Protein 4ACI (pdb70)

Solvent-accessible surface area: 16634 Å² total; per-residue (Å²): 140,32,122,96,68,0,2,87,0,0,60,150,3,0,16,115,62,13,49,118,18,0,63,40,146,95,2,28,110,38,19,72,57,64,113,48,30,2,67,154,80,23,50,66,45,45,49,0,0,0,4,0,0,108,66,4,0,47,103,7,8,125,47,1,50,135,65,10,7,11,55,9,0,48,17,27,32,129,29,74,130,100,32,39,16,17,4,2,37,16,61,10,8,70,56,18,58,80,46,78,98,2,84,60,84,27,109,89,28,25,57,87,15,63,112,15,2,108,60,52,13,62,128,15,70,125,138,39,84,10,64,110,108,25,76,63,84,10,1,10,22,0,11,38,0,0,8,36,0,0,20,3,43,0,0,18,20,19,72,74,114,29,0,59,85,0,0,76,10,0,41,43,9,10,127,156,163,54,131,77,88,8,0,82,0,0,30,121,2,0,15,115,47,8,24,115,16,2,59,36,163,93,2,52,134,25,25,68,43,80,119,45,45,2,40,175,52,28,56,68,47,40,55,0,0,2,12,0,2,104,38,0,1,42,89,3,8,125,51,0,65,136,62,11,4,10,56,6,0,59,21,8,36,87,52,60,104,85,19,30,2,10,18,2,30,2,56,6,1,62,82,2,45,74,54,103,95,1,52,58,81,26,93,74,31,34,57,82,10,54,120,16,2,110,91,43,11,69,139,16,72,127,98,36,88,6,62,106,105,25,75,64,83,8,0,12,20,0,10,32,0,0,9,13,0,0,10,8,32,23,2,30,44,30,75,52,143,25,0,59,89,0,0,76,10,0,40,42,11,10,126,101,282

Secondary structure (DSSP, 8-s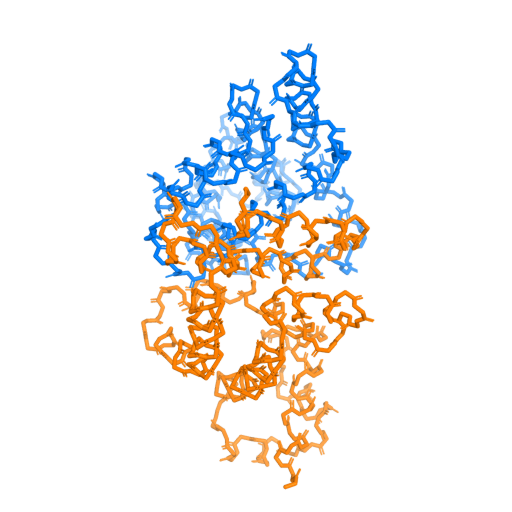tate):
-HHHHHHHHHHHHHHHHHHHH--HHHHHHHHT--HHHHHHHHSSHHHHHHHHHHHHHHHHHHHHHHHHHHHHHHHHHH-GGGHHHHHHHHHTHHHHHH-HHHHHHHHHHTHHHHHHHHHHHHHHHHTT-B-SSS-HHHHHHHHHHHHHHHHHHHHTT---TTHHHHHHHHHHHHB-/-HHHHHHHHHHHHHHHHTTTT--HHHHHHHH---HHHHHHTTSSHHHHHHHHHHHHHHHHHHHHHHHHHHHHHHHHHH-TTTTGGGGHHHHSHHHHHH-HHHHHHHHHHTHHHHHHHHHHHHHHHHTT-B-SSS-HHHHHHHHHHHHHHHHHHHHTT---TTHHHHHHHHHHHHB--

Organism: Corynebacterium glutamicum (strain ATCC 13032 / DSM 20300 / JCM 1318 / BCRC 11384 / CCUG 27702 / LMG 3730 / NBRC 12168 / NCIMB 10025 / NRRL B-2784 / 534) (NCBI:txid196627)

Radius of gyration: 21.13 Å; Cα contacts (8 Å, |Δi|>4): 440; chains: 2; bounding box: 33×57×55 Å

GO terms:
  GO:0000287 magnesium ion binding (F, IDA)
  GO:0003677 DNA binding (F, IDA)
  GO:0006355 regulation of DNA-templated transcription (P, IMP)

Sequence (353 aa):
NSRRQEILEGARRCFAEHGYEGATVRRLEEATGKSRGAIFHHFGDKENLFLALAREDAARMAEVVSENGLVEVMRGMLEDPERYYDWMSVRLEISKQLRTDPVFRRAKWIDHQSVLDDEAVRVRLSRNVDKGQMRTDVPIEVLHTFLETVLDGFISRLATGASSTEGLSSEEVLDLVEGTVRKNSRQEILEGARRCFAEHGYEGATVRRLEEATGKSRGAIFHHFGDKENLFLALLAREDAARMAEVVSENGLVEVMRGMLEDPERYDWMSVRLEISKQLRTDPVFRAKWWIDHQSVLDEEAVRVRLSRRNVDKGQMRTDVPIEVLHTFLEETVLDGFISSRLATGASSTEGLSEEVLDLVEGTVRKR

B-factor: mean 22.4, std 13.24, range [6.89, 155.01]

Nearest PDB structures (foldseek):
  4ac6-assembly1_A  TM=1.002E+00  e=1.314E-23  Corynebacterium glutamicum
  3vib-assembly1_B  TM=7.647E-01  e=3.906E-05  Neisseria gonorrhoeae
  3bhq-assembly1_B  TM=7.196E-01  e=3.051E-05  Mesorhizobium japonicum MAFF 303099
  3mnl-assembly1_B  TM=5.799E-01  e=3.790E-04  Mycobacterium tuberculosis H37Rv
  2d6y-assembly1_A  TM=6.271E-01  e=1.240E-03  Streptomyces coelicolor A3(2)

CATH classification: 1.10.357.10

Foldseek 3Di:
DLLVLLLVLQLVLCLVQALVGSDQVSSCVSRVDHSVSNCVVQVDSLSSLLLNLLVVLVVLLVQCLVPRLLSVLVVCLVCLVCLSSLLNVVVCVVVLVPPVVSVVSSCVSNVSNVVSNVVSLVVCVVVQWFDDVDDSVVLVVLSVVVSVVSSVCSSVPHDPPCVNVVSVVNSVVGTD/DLVVLLLQLLLVLLLVQNQVRSDLVSSCVSSVDHSCVNCVPQPDSLRSVLLNLLVVLQVLLVQCLVPRLLSVLVVCLVPVSVNSSVLNCVVCVVCLVPVVVSVVSNCVSNVSNVVSNVVSLVVCVVVQFFADVDDSVVLVVLSVVVVVVSSVCVNVVHDCPCVNVVSVVNSVNGTHD

InterPro domains:
  IPR001647 DNA-binding HTH domain, TetR-type [PF00440] (16-62)
  IPR001647 DNA-binding HTH domain, TetR-type [PR00455] (16-29)
  IPR001647 DNA-binding HTH domain, TetR-type [PR00455] (37-60)
  IPR001647 DNA-binding HTH domain, TetR-type [PS50977] (10-70)
  IPR009057 Homedomain-like superfamily [SSF46689] (8-74)
  IPR036271 Tetracyclin repressor-like, C-terminal domain superfamily [SSF48498] (86-184)
  IPR050109 HTH-type, TetR-like transcriptional regulator [PTHR30055] (3-170)

Structure (mmCIF, N/CA/C/O backbone):
data_4ACI
#
_entry.id   4ACI
#
_cell.length_a   34.210
_cell.length_b   72.790
_cell.length_c   145.570
_cell.angle_alpha   90.00
_cell.angle_beta   90.00
_cell.angle_gamma   90.00
#
_symmetry.space_group_name_H-M   'P 21 21 21'
#
loop_
_entity.id
_entity.type
_entity.pdbx_description
1 polymer 'HTH-TYPE TRANSCRIPTIONAL REPRESSOR ACNR'
2 non-polymer 'MAGNESIUM ION'
3 non-polymer GLYCEROL
4 non-polymer 'CITRIC ACID'
5 non-polymer 'SODIUM ION'
6 water water
#
loop_
_atom_site.group_PDB
_atom_site.id
_atom_site.type_symbol
_atom_site.label_atom_id
_atom_site.label_alt_id
_atom_site.label_comp_id
_atom_site.label_asym_id
_atom_site.label_entity_id
_atom_site.label_seq_id
_atom_site.pdbx_PDB_ins_code
_atom_site.Cartn_x
_atom_site.Cartn_y
_atom_site.Cartn_z
_atom_site.occupancy
_atom_site.B_iso_or_equiv
_atom_site.auth_seq_id
_atom_site.auth_comp_id
_atom_site.auth_asym_id
_atom_site.auth_atom_id
_atom_site.pdbx_PDB_model_num
ATOM 1 N N . ASN A 1 14 ? -19.433 28.124 10.330 1.00 51.19 11 ASN A N 1
ATOM 2 C CA . ASN A 1 14 ? -20.648 27.456 9.801 1.00 40.33 11 ASN A CA 1
ATOM 3 C C . ASN A 1 14 ? -20.250 26.374 8.815 1.00 36.68 11 ASN A C 1
ATOM 4 O O . ASN A 1 14 ? -20.447 25.205 9.097 1.00 37.12 11 ASN A O 1
ATOM 9 N N . SER A 1 15 ? -19.722 26.780 7.644 1.00 27.85 12 SER A N 1
ATOM 10 C CA . SER A 1 15 ? -19.224 25.815 6.648 1.00 30.02 12 SER A CA 1
ATOM 11 C C . SER A 1 15 ? -18.327 24.741 7.307 1.00 32.04 12 SER A C 1
ATOM 12 O O . SER A 1 15 ? -18.491 23.523 7.070 1.00 27.48 12 SER A O 1
ATOM 15 N N . ARG A 1 16 ? -17.409 25.199 8.155 1.00 24.80 13 ARG A N 1
ATOM 16 C CA A ARG A 1 16 ? -16.506 24.305 8.906 0.50 25.36 13 ARG A CA 1
ATOM 17 C CA B ARG A 1 16 ? -16.506 24.298 8.895 0.50 25.30 13 ARG A CA 1
ATOM 18 C C . ARG A 1 16 ? -17.303 23.322 9.757 1.00 26.27 13 ARG A C 1
ATOM 19 O O . ARG A 1 16 ? -17.043 22.096 9.768 1.00 22.80 13 ARG A O 1
ATOM 34 N N . GLN A 1 17 ? -18.191 23.730 10.480 1.00 29.96 14 GLN A N 1
ATOM 35 C CA . GLN A 1 17 ? -19.121 22.976 11.328 1.00 29.88 14 GLN A CA 1
ATOM 36 C C . GLN A 1 17 ? -19.952 21.995 10.499 1.00 22.79 14 GLN A C 1
ATOM 37 O O . GLN A 1 17 ? -20.234 20.869 10.927 1.00 23.64 14 GLN A O 1
ATOM 43 N N . GLU A 1 18 ? -20.480 22.465 9.444 1.00 24.08 15 GLU A N 1
ATOM 44 C CA . GLU A 1 18 ? -21.262 21.592 8.598 1.00 23.69 15 GLU A CA 1
ATOM 45 C C . GLU A 1 18 ? -20.425 20.420 8.109 1.00 20.45 15 GLU A C 1
ATOM 46 O O . GLU A 1 18 ? -20.909 19.256 7.991 1.00 19.03 15 GLU A O 1
ATOM 52 N N . ILE A 1 19 ? -19.194 20.737 7.755 1.00 17.49 16 ILE A N 1
ATOM 53 C CA . ILE A 1 19 ? -18.265 19.746 7.280 1.00 15.05 16 ILE A CA 1
ATOM 54 C C . ILE A 1 19 ? -17.953 18.760 8.397 1.00 14.07 16 ILE A C 1
ATOM 55 O O . ILE A 1 19 ? -17.966 17.579 8.176 1.00 14.67 16 ILE A O 1
ATOM 60 N N . LEU A 1 20 ? -17.677 19.251 9.609 1.00 12.94 17 LEU A N 1
ATOM 61 C CA . LEU A 1 20 ? -17.380 18.336 10.713 1.00 15.53 17 LEU A CA 1
ATOM 62 C C . LEU A 1 20 ? -18.528 17.426 11.083 1.00 13.83 17 LEU A C 1
ATOM 63 O O . LEU A 1 20 ? -18.341 16.240 11.347 1.00 15.72 17 LEU A O 1
ATOM 68 N N . GLU A 1 21 ? -19.752 17.961 11.123 1.00 14.13 18 GLU A N 1
ATOM 69 C CA . GLU A 1 21 ? -20.909 17.143 11.533 1.00 14.81 18 GLU A CA 1
ATOM 70 C C . GLU A 1 21 ? -21.170 16.045 10.513 1.00 14.64 18 GLU A C 1
ATOM 71 O O . GLU A 1 21 ? -21.366 14.873 10.851 1.00 16.66 18 GLU A O 1
ATOM 77 N N . GLY A 1 22 ? -21.139 16.421 9.227 1.00 15.91 19 GLY A N 1
ATOM 78 C CA . GLY A 1 22 ? -21.392 15.460 8.153 1.00 13.68 19 GLY A CA 1
ATOM 79 C C . GLY A 1 22 ? -20.262 14.451 8.039 1.00 12.96 19 GLY A C 1
ATOM 80 O O . GLY A 1 22 ? -20.487 13.268 7.782 1.00 12.48 19 GLY A O 1
ATOM 81 N N . ALA A 1 23 ? -19.026 14.918 8.185 1.00 11.78 20 ALA A N 1
ATOM 82 C CA . ALA A 1 23 ? -17.862 14.050 8.068 1.00 10.44 20 ALA A CA 1
ATOM 83 C C . ALA A 1 23 ? -17.870 12.980 9.143 1.00 10.52 20 ALA A C 1
ATOM 84 O O . ALA A 1 23 ? -17.529 11.832 8.863 1.00 14.05 20 ALA A O 1
ATOM 86 N N . ARG A 1 24 ? -18.237 13.358 10.377 1.00 12.65 21 ARG A N 1
ATOM 87 C CA . ARG A 1 24 ? -18.312 12.360 11.466 1.00 11.51 21 ARG A CA 1
ATOM 88 C C . ARG A 1 24 ? -19.266 11.222 11.101 1.00 11.79 21 ARG A C 1
ATOM 89 O O . ARG A 1 24 ? -18.930 10.045 11.270 1.00 13.69 21 ARG A O 1
ATOM 97 N N . ARG A 1 25 ? -20.445 11.606 10.543 1.00 12.05 22 ARG A N 1
ATOM 98 C CA . ARG A 1 25 ? -21.447 10.614 10.104 1.00 11.59 22 ARG A CA 1
ATOM 99 C C . ARG A 1 25 ? -20.885 9.733 9.020 1.00 13.94 22 ARG A C 1
ATOM 100 O O . ARG A 1 25 ? -21.061 8.486 9.055 1.00 13.40 22 ARG A O 1
ATOM 108 N N . CYS A 1 26 ? -20.215 10.348 8.064 1.00 12.19 23 CYS A N 1
ATOM 109 C CA . CYS A 1 26 ? -19.663 9.627 6.900 1.00 13.62 23 CYS A CA 1
ATOM 110 C C . CYS A 1 26 ? -18.614 8.613 7.318 1.00 12.87 23 CYS A C 1
ATOM 111 O O . CYS A 1 26 ? -18.667 7.444 6.933 1.00 14.17 23 CYS A O 1
ATOM 114 N N . PHE A 1 27 ? -17.663 9.048 8.104 1.00 9.82 24 PHE A N 1
ATOM 115 C CA . PHE A 1 27 ? -16.618 8.165 8.621 1.00 11.89 24 PHE A CA 1
ATOM 116 C C . PHE A 1 27 ? -17.257 6.980 9.399 1.00 11.07 24 PHE A C 1
ATOM 117 O O . PHE A 1 27 ? -16.876 5.830 9.223 1.00 12.75 24 PHE A O 1
ATOM 125 N N . ALA A 1 28 ? -18.206 7.308 10.295 1.00 12.10 25 ALA A N 1
ATOM 126 C CA . ALA A 1 28 ? -18.869 6.268 11.113 1.00 11.70 25 ALA A CA 1
ATOM 127 C C . ALA A 1 28 ? -19.572 5.263 10.238 1.00 12.41 25 ALA A C 1
ATOM 128 O O . ALA A 1 28 ? -19.509 4.063 10.469 1.00 12.64 25 ALA A O 1
ATOM 130 N N . GLU A 1 29 ? -20.281 5.748 9.218 1.00 12.27 26 GLU A N 1
ATOM 131 C CA . GLU A 1 29 ? -21.109 4.862 8.337 1.00 13.35 26 GLU A CA 1
ATOM 132 C C . GLU A 1 29 ? -20.232 3.970 7.458 1.00 12.47 26 GLU A C 1
ATOM 133 O O . GLU A 1 29 ? -20.624 2.811 7.156 1.00 16.27 26 GLU A O 1
ATOM 139 N N . HIS A 1 30 ? -19.118 4.508 6.957 1.00 13.84 27 HIS A N 1
ATOM 140 C CA . HIS A 1 30 ? -18.338 3.829 5.908 1.00 15.88 27 HIS A CA 1
ATOM 141 C C . HIS A 1 30 ? -16.978 3.280 6.305 1.00 14.53 27 HIS A C 1
ATOM 142 O O . HIS A 1 30 ? -16.373 2.520 5.553 1.00 17.30 27 HIS A O 1
ATOM 149 N N . GLY A 1 31 ? -16.496 3.698 7.461 1.00 14.17 28 GLY A N 1
ATOM 150 C CA . GLY A 1 31 ? -15.136 3.485 7.866 1.00 16.05 28 GLY A CA 1
ATOM 151 C C . GLY A 1 31 ? -14.171 4.457 7.224 1.00 14.17 28 GLY A C 1
ATOM 152 O O . GLY A 1 31 ? -14.557 5.275 6.383 1.00 14.50 28 GLY A O 1
ATOM 153 N N . TYR A 1 32 ? -12.911 4.363 7.608 1.00 14.65 29 TYR A N 1
ATOM 154 C CA . TYR A 1 32 ? -11.938 5.337 7.137 1.00 13.08 29 TYR A CA 1
ATOM 155 C C . TYR A 1 32 ? -11.731 5.340 5.621 1.00 16.27 29 TYR A C 1
ATOM 156 O O . TYR A 1 32 ? -11.938 6.376 4.962 1.00 14.84 29 TYR A O 1
ATOM 165 N N . GLU A 1 33 ? -11.358 4.198 5.053 1.00 14.66 30 GLU A N 1
ATOM 166 C CA . GLU A 1 33 ? -11.143 4.125 3.617 1.00 18.17 30 GLU A CA 1
ATOM 167 C C . GLU A 1 33 ? -12.433 4.355 2.787 1.00 19.30 30 GLU A C 1
ATOM 168 O O . GLU A 1 33 ? -12.369 4.892 1.693 1.00 21.68 30 GLU A O 1
ATOM 174 N N . GLY A 1 34 ? -13.569 3.878 3.298 1.00 17.18 31 GLY A N 1
ATOM 175 C CA . GLY A 1 34 ? -14.862 4.012 2.668 1.00 18.12 31 GLY A CA 1
ATOM 176 C C . GLY A 1 34 ? -15.446 5.427 2.650 1.00 15.01 31 GLY A C 1
ATOM 177 O O . GLY A 1 34 ? -16.390 5.701 1.893 1.00 15.87 31 GLY A O 1
ATOM 178 N N . ALA A 1 35 ? -14.909 6.295 3.492 1.00 16.48 32 ALA A N 1
ATOM 179 C CA . ALA A 1 35 ? -15.247 7.719 3.495 1.00 14.96 32 ALA A CA 1
ATOM 180 C C . ALA A 1 35 ? -14.515 8.415 2.355 1.00 13.75 32 ALA A C 1
ATOM 181 O O . ALA A 1 35 ? -13.512 9.119 2.549 1.00 18.37 32 ALA A O 1
ATOM 183 N N . THR A 1 36 ? -14.986 8.133 1.129 1.00 14.16 33 THR A N 1
ATOM 184 C CA . THR A 1 36 ? -14.376 8.679 -0.0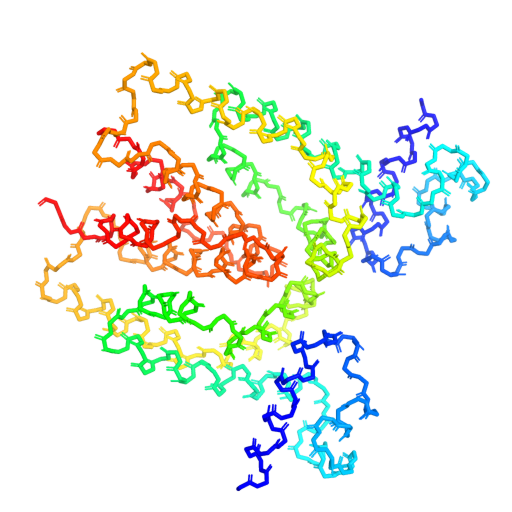37 1.00 16.37 33 THR A CA 1
ATOM 185 C C . THR A 1 36 ? -14.722 10.179 -0.109 1.00 17.91 33 THR A C 1
ATOM 186 O O . THR A 1 36 ? -15.672 10.640 0.530 1.00 16.17 33 THR A O 1
ATOM 190 N N . VAL A 1 37 ? -13.963 10.919 -0.899 1.00 19.29 34 VAL A N 1
ATOM 191 C CA . VAL A 1 37 ? -14.275 12.312 -1.110 1.00 20.24 34 VAL A CA 1
ATOM 192 C C . VAL A 1 37 ? -15.733 12.500 -1.586 1.00 21.96 34 VAL A C 1
ATOM 193 O O . VAL A 1 37 ? -16.422 13.396 -1.139 1.00 19.53 34 VAL A O 1
ATOM 197 N N . ARG A 1 38 ? -16.177 11.671 -2.541 1.00 21.24 35 ARG A N 1
ATOM 198 C CA . ARG A 1 38 ? -17.503 11.796 -3.070 1.00 18.95 35 ARG A CA 1
ATOM 199 C C . ARG A 1 38 ? -18.508 11.581 -1.927 1.00 16.30 35 ARG A C 1
ATOM 200 O O . ARG A 1 38 ? -19.475 12.343 -1.792 1.00 18.73 35 ARG A O 1
ATOM 208 N N . ARG A 1 39 ? -18.275 10.560 -1.101 1.00 16.02 36 ARG A N 1
ATOM 209 C CA . ARG A 1 39 ? -19.189 10.335 0.052 1.00 14.10 36 ARG A CA 1
ATOM 210 C C . ARG A 1 39 ? -19.156 11.477 1.067 1.00 14.21 36 ARG A C 1
ATOM 211 O O . ARG A 1 39 ? -20.193 11.825 1.692 1.00 15.31 36 ARG A O 1
ATOM 219 N N . LEU A 1 40 ? -17.976 12.073 1.241 1.00 14.78 37 LEU A N 1
ATOM 220 C CA . LEU A 1 40 ? -17.862 13.199 2.178 1.00 13.81 37 LEU A CA 1
ATOM 221 C C . LEU A 1 40 ? -18.650 14.387 1.652 1.00 16.02 37 LEU A C 1
ATOM 222 O O . LEU A 1 40 ? -19.309 15.077 2.407 1.00 14.82 37 LEU A O 1
ATOM 227 N N . GLU A 1 41 ? -18.618 14.600 0.328 1.00 16.99 38 GLU A N 1
ATOM 228 C CA . GLU A 1 41 ? -19.449 15.633 -0.278 1.00 17.94 38 GLU A CA 1
ATOM 229 C C . GLU A 1 41 ? -20.895 15.394 0.012 1.00 17.44 38 GLU A C 1
ATOM 230 O O . GLU A 1 41 ? -21.610 16.292 0.481 1.00 16.70 38 GLU A O 1
ATOM 236 N N . GLU A 1 42 ? -21.328 14.160 -0.293 1.00 15.16 39 GLU A N 1
ATOM 237 C CA . GLU A 1 42 ? -22.721 13.756 -0.092 1.00 16.46 39 GLU A CA 1
ATOM 238 C C . GLU A 1 42 ? -23.221 13.922 1.363 1.00 13.19 39 GLU A C 1
ATOM 239 O O . GLU A 1 42 ? -24.408 14.254 1.593 1.00 16.04 39 GLU A O 1
ATOM 245 N N . ALA A 1 43 ? -22.338 13.676 2.319 1.00 14.99 40 ALA A N 1
ATOM 246 C CA . ALA A 1 43 ? -22.691 13.751 3.703 1.00 13.62 40 ALA A CA 1
ATOM 247 C C . ALA A 1 43 ? -22.721 15.173 4.266 1.00 14.32 40 ALA A C 1
ATOM 248 O O . ALA A 1 43 ? -23.326 15.411 5.312 1.00 15.29 40 ALA A O 1
ATOM 250 N N . THR A 1 44 ? -22.055 16.097 3.592 1.00 15.32 41 THR A N 1
ATOM 251 C CA . THR A 1 44 ? -21.868 17.478 4.047 1.00 16.91 41 THR A CA 1
ATOM 252 C C . THR A 1 44 ? -22.648 18.497 3.232 1.00 15.00 41 THR A C 1
ATOM 253 O O . THR A 1 44 ? -22.915 19.571 3.725 1.00 16.18 41 THR A O 1
ATOM 257 N N . GLY A 1 45 ? -22.907 18.181 1.953 1.00 16.36 42 GLY A N 1
ATOM 258 C CA . GLY A 1 45 ? -23.442 19.189 1.044 1.00 20.43 42 GLY A CA 1
ATOM 259 C C . GLY A 1 45 ? -22.408 20.225 0.614 1.00 16.98 42 GLY A C 1
ATOM 260 O O . GLY A 1 45 ? -22.769 21.288 0.091 1.00 17.28 42 GLY A O 1
ATOM 261 N N . LYS A 1 46 ? -21.113 19.908 0.786 1.00 19.04 43 LYS A N 1
ATOM 262 C CA . LYS A 1 46 ? -20.046 20.832 0.422 1.00 16.71 43 LYS A CA 1
ATOM 263 C C . LYS A 1 46 ? -19.132 20.197 -0.623 1.00 16.35 43 LYS A C 1
ATOM 264 O O . LYS A 1 46 ? -18.950 18.989 -0.622 1.00 18.12 43 LYS A O 1
ATOM 270 N N . SER A 1 47 ? -18.541 21.008 -1.484 1.00 16.18 44 SER A N 1
ATOM 271 C CA . SER A 1 47 ? -17.682 20.506 -2.531 1.00 19.20 44 SER A CA 1
ATOM 272 C C . SER A 1 47 ? -16.351 19.962 -1.971 1.00 15.95 44 SER A C 1
ATOM 273 O O . SER A 1 47 ? -15.943 20.306 -0.877 1.00 20.37 44 SER A O 1
ATOM 276 N N . ARG A 1 48 ? -15.654 19.132 -2.766 1.00 18.90 45 ARG A N 1
ATOM 277 C CA . ARG A 1 48 ? -14.276 18.700 -2.348 1.00 18.94 45 ARG A CA 1
ATOM 278 C C . ARG A 1 48 ? -13.364 19.876 -2.203 1.00 18.69 45 ARG A C 1
ATOM 279 O O . ARG A 1 48 ? -12.573 19.939 -1.236 1.00 18.59 45 ARG A O 1
ATOM 287 N N . GLY A 1 49 ? -13.504 20.863 -3.113 1.00 19.29 46 GLY A N 1
ATOM 288 C CA . GLY A 1 49 ? -12.732 22.090 -3.026 1.00 20.65 46 GLY A CA 1
ATOM 289 C C . GLY A 1 49 ? -12.935 22.841 -1.716 1.00 20.51 46 GLY A C 1
ATOM 290 O O . GLY A 1 49 ? -11.963 23.318 -1.091 1.00 21.33 46 GLY A O 1
ATOM 291 N N . ALA A 1 50 ? -14.182 22.903 -1.236 1.00 19.15 47 ALA A N 1
ATOM 292 C CA . ALA A 1 50 ? -14.421 23.601 0.015 1.00 20.41 47 ALA A CA 1
ATOM 293 C C . ALA A 1 50 ? -13.872 22.770 1.211 1.00 17.64 47 ALA A C 1
ATOM 294 O O . ALA A 1 50 ? -13.262 23.288 2.130 1.00 18.70 47 ALA A O 1
ATOM 296 N N . ILE A 1 51 ? -14.088 21.478 1.189 1.00 19.25 48 ILE A N 1
ATOM 297 C CA . ILE A 1 51 ? -13.593 20.606 2.266 1.00 18.73 48 ILE A CA 1
ATOM 298 C C . ILE A 1 51 ? -12.084 20.745 2.405 1.00 17.85 48 ILE A C 1
ATOM 299 O O . ILE A 1 51 ? -11.592 20.910 3.472 1.00 18.12 48 ILE A O 1
ATOM 304 N N . PHE A 1 52 ? -11.349 20.610 1.309 1.00 16.56 49 PHE A N 1
ATOM 305 C CA . PHE A 1 52 ? -9.910 20.686 1.398 1.00 19.13 49 PHE A CA 1
ATOM 306 C C . PHE A 1 52 ? -9.429 22.094 1.612 1.00 19.63 49 PHE A C 1
ATOM 307 O O . PHE A 1 52 ? -8.377 22.290 2.205 1.00 18.82 49 PHE A O 1
ATOM 315 N N . HIS A 1 53 ? -10.200 23.098 1.178 1.00 17.65 50 HIS A N 1
ATOM 316 C CA . HIS A 1 53 ? -9.859 24.474 1.525 1.00 21.22 50 HIS A CA 1
ATOM 317 C C . HIS A 1 53 ? -9.810 24.622 3.036 1.00 21.61 50 HIS A C 1
ATOM 318 O O . HIS A 1 53 ? -8.885 25.265 3.553 1.00 20.64 50 HIS A O 1
ATOM 325 N N . HIS A 1 54 ? -10.814 24.039 3.732 1.00 22.21 51 HIS A N 1
ATOM 326 C CA . HIS A 1 54 ? -10.891 24.164 5.207 1.00 21.55 51 HIS A CA 1
ATOM 327 C C . HIS A 1 54 ? -9.907 23.267 5.936 1.00 19.97 51 HIS A C 1
ATOM 328 O O . HIS A 1 54 ? -9.341 23.667 6.934 1.00 22.31 51 HIS A O 1
ATOM 335 N N . PHE A 1 55 ? -9.660 22.078 5.429 1.00 19.28 52 PHE A N 1
ATOM 336 C CA . PHE A 1 55 ? -8.889 21.087 6.180 1.00 15.45 52 PHE A CA 1
ATOM 337 C C . PHE A 1 55 ? -7.601 20.608 5.551 1.00 20.64 52 PHE A C 1
ATOM 338 O O . PHE A 1 55 ? -6.831 19.894 6.224 1.00 17.46 52 PHE A O 1
ATOM 346 N N . GLY A 1 56 ? -7.357 20.976 4.281 1.00 19.37 53 GLY A N 1
ATOM 347 C CA . GLY A 1 56 ? -6.189 20.513 3.563 1.00 18.82 53 GLY A CA 1
ATOM 348 C C . GLY A 1 56 ? -6.286 19.129 2.983 1.00 17.08 53 GLY A C 1
ATOM 349 O O . GLY A 1 56 ? -6.133 18.946 1.745 1.00 20.61 53 GLY A O 1
ATOM 350 N N . ASP A 1 57 ? -6.507 18.131 3.847 1.00 17.96 54 ASP A N 1
ATOM 351 C CA . ASP A 1 57 ? -6.651 16.738 3.403 1.00 18.31 54 ASP A CA 1
ATOM 352 C C . ASP A 1 57 ? -7.571 15.941 4.329 1.00 18.12 54 ASP A C 1
ATOM 353 O O . ASP A 1 57 ? -7.982 16.431 5.376 1.00 15.96 54 ASP A O 1
ATOM 358 N N . LYS A 1 58 ? -7.876 14.700 3.924 1.00 18.61 55 LYS A N 1
ATOM 359 C CA . LYS A 1 58 ? -8.738 13.823 4.642 1.00 18.73 55 LYS A CA 1
ATOM 360 C C . LYS A 1 58 ? -8.252 13.493 6.066 1.00 15.95 55 LYS A C 1
ATOM 361 O O . LYS A 1 58 ? -9.030 13.439 7.008 1.00 14.64 55 LYS A O 1
ATOM 367 N N . GLU A 1 59 ? -6.964 13.222 6.182 1.00 15.54 56 GLU A N 1
ATOM 368 C CA . GLU A 1 59 ? -6.343 12.945 7.491 1.00 14.90 56 GLU A CA 1
ATOM 369 C C . GLU A 1 59 ? -6.491 14.121 8.475 1.00 13.03 56 GLU A C 1
ATOM 370 O O . GLU A 1 59 ? -6.804 13.915 9.662 1.00 13.58 56 GLU A O 1
ATOM 376 N N . ASN A 1 60 ? -6.320 15.336 7.981 1.00 13.08 57 ASN A N 1
ATOM 377 C CA . ASN A 1 60 ? -6.478 16.528 8.831 1.00 12.79 57 ASN A CA 1
ATOM 378 C C . ASN A 1 60 ? -7.923 16.722 9.299 1.00 12.33 57 ASN A C 1
ATOM 379 O O . ASN A 1 60 ? -8.187 17.155 10.440 1.00 13.44 57 ASN A O 1
ATOM 384 N N . LEU A 1 61 ? -8.845 16.426 8.385 1.00 13.34 58 LEU A N 1
ATOM 385 C CA . LEU A 1 61 ? -10.273 16.403 8.690 1.00 12.52 58 LEU A CA 1
ATOM 386 C C . LEU A 1 61 ? -10.561 15.396 9.823 1.00 12.67 58 LEU A C 1
ATOM 387 O O . LEU A 1 61 ? -11.221 15.717 10.826 1.00 10.89 58 LEU A O 1
ATOM 392 N N . PHE A 1 62 ? -10.048 14.171 9.638 1.00 12.41 59 PHE A N 1
ATOM 393 C CA . PHE A 1 62 ? -10.170 13.139 10.681 1.00 12.76 59 PHE A CA 1
ATOM 394 C C . PHE A 1 62 ? -9.559 13.666 12.037 1.00 11.61 59 PHE A C 1
ATOM 395 O O . PHE A 1 62 ? -10.143 13.484 13.117 1.00 11.37 59 PHE A O 1
ATOM 403 N N . LEU A 1 63 ? -8.379 14.226 11.977 1.00 12.08 60 LEU A N 1
ATOM 404 C CA . LEU A 1 63 ? -7.712 14.751 13.185 1.00 10.88 60 LEU A CA 1
ATOM 405 C C . LEU A 1 63 ? -8.555 15.842 13.841 1.00 12.56 60 LEU A C 1
ATOM 406 O O . LEU A 1 63 ? -8.613 15.911 15.068 1.00 12.31 60 LEU A O 1
ATOM 411 N N . ALA A 1 64 ? -9.227 16.678 13.044 1.00 11.52 61 ALA A N 1
ATOM 412 C CA . ALA A 1 64 ? -10.100 17.710 13.602 1.00 10.52 61 ALA A CA 1
ATOM 413 C C . ALA A 1 64 ? -11.239 17.112 14.430 1.00 10.45 61 ALA A C 1
ATOM 414 O O . ALA A 1 64 ? -11.621 17.652 15.481 1.00 11.24 61 ALA A O 1
ATOM 416 N N . LEU A 1 65 ? -11.812 16.021 13.906 1.00 10.13 62 LEU A N 1
ATOM 417 C CA . LEU A 1 65 ? -12.839 15.256 14.608 1.00 9.60 62 LEU A CA 1
ATOM 418 C C . LEU A 1 65 ? -12.310 14.684 15.910 1.00 8.52 62 LEU A C 1
ATOM 419 O O . LEU A 1 65 ? -12.998 14.741 16.971 1.00 10.82 62 LEU A O 1
ATOM 424 N N . ALA A 1 66 ? -11.113 14.119 15.868 1.00 10.99 63 ALA A N 1
ATOM 425 C CA . ALA A 1 66 ? -10.519 13.536 17.073 1.00 10.30 63 ALA A CA 1
ATOM 426 C C . ALA A 1 66 ? -10.239 14.654 18.106 1.00 10.10 63 ALA A C 1
ATOM 427 O O . ALA A 1 66 ? -10.365 14.451 19.313 1.00 10.38 63 ALA A O 1
ATOM 429 N N . ARG A 1 67 ? -9.857 15.821 17.639 1.00 11.32 64 ARG A N 1
ATOM 430 C CA . ARG A 1 67 ? -9.638 16.961 18.525 1.00 10.36 64 ARG A CA 1
ATOM 431 C C . ARG A 1 67 ? -10.962 17.467 19.133 1.00 9.75 64 ARG A C 1
ATOM 432 O O . ARG A 1 67 ? -10.984 17.812 20.322 1.00 11.77 64 ARG A O 1
ATOM 440 N N . GLU A 1 68 ? -12.066 17.420 18.373 1.00 11.52 65 GLU A N 1
ATOM 441 C CA . GLU A 1 68 ? -13.393 17.698 18.910 1.00 11.07 65 GLU A CA 1
ATOM 442 C C . GLU A 1 68 ? -13.722 16.715 20.050 1.00 10.92 65 GLU A C 1
ATOM 443 O O . GLU A 1 68 ? -14.165 17.128 21.134 1.00 13.27 65 GLU A O 1
ATOM 449 N N . ASP A 1 69 ? -13.524 15.425 19.792 1.00 8.60 66 ASP A N 1
ATOM 450 C CA . ASP A 1 69 ? -13.642 14.409 20.856 1.00 10.39 66 ASP A CA 1
ATOM 451 C C . ASP A 1 69 ? -12.827 14.772 22.080 1.00 9.15 66 ASP A C 1
ATOM 452 O O . ASP A 1 69 ? -13.343 14.720 23.224 1.00 9.41 66 ASP A O 1
ATOM 457 N N . ALA A 1 70 ? -11.582 15.144 21.874 1.00 9.96 67 ALA A N 1
ATOM 458 C CA . ALA A 1 70 ? -10.662 15.449 23.004 1.00 9.24 67 ALA A CA 1
ATOM 459 C C . ALA A 1 70 ? -11.181 16.624 23.809 1.00 10.33 67 ALA A C 1
ATOM 460 O O . ALA A 1 70 ? -11.123 16.617 25.040 1.00 9.01 67 ALA A O 1
ATOM 462 N N . ALA A 1 71 ? -11.672 17.657 23.100 1.00 11.28 68 ALA A N 1
ATOM 463 C CA . ALA A 1 71 ? -12.238 18.830 23.811 1.00 9.83 68 ALA A CA 1
ATOM 464 C C . ALA A 1 71 ? -13.447 18.450 24.664 1.00 9.97 68 ALA A C 1
ATOM 465 O O . ALA A 1 71 ? -13.591 18.938 25.817 1.00 10.55 68 ALA A O 1
ATOM 467 N N . ARG A 1 72 ? -14.351 17.645 24.103 1.00 10.26 69 ARG A N 1
ATOM 468 C CA . ARG A 1 72 ? -15.560 17.249 24.798 1.00 9.33 69 ARG A CA 1
ATOM 469 C C . ARG A 1 72 ? -15.203 16.378 26.017 1.00 8.61 69 ARG A C 1
ATOM 470 O O . ARG A 1 72 ? -15.662 16.600 27.154 1.00 9.53 69 ARG A O 1
ATOM 478 N N . MET A 1 73 ? -14.342 15.410 25.781 1.00 8.42 70 MET A N 1
ATOM 479 C CA . MET A 1 73 ? -13.860 14.560 26.876 1.00 9.79 70 MET A CA 1
ATOM 480 C C . MET A 1 73 ? -13.146 15.345 27.959 1.00 9.25 70 MET A C 1
ATOM 481 O O . MET A 1 73 ? -13.335 15.061 29.172 1.00 10.71 70 MET A O 1
ATOM 486 N N . ALA A 1 74 ? -12.362 16.341 27.541 1.00 9.08 71 ALA A N 1
ATOM 487 C CA . ALA A 1 74 ? -11.635 17.203 28.475 1.00 9.08 71 ALA A CA 1
ATOM 488 C C . ALA A 1 74 ? -12.568 17.951 29.395 1.00 9.13 71 ALA A C 1
ATOM 489 O O . ALA A 1 74 ? -12.278 18.093 30.604 1.00 9.88 71 ALA A O 1
ATOM 491 N N . GLU A 1 75 ? -13.697 18.389 28.872 1.00 9.15 72 GLU A N 1
ATOM 492 C CA . GLU A 1 75 ? -14.697 19.061 29.686 1.00 8.22 72 GLU A CA 1
ATOM 493 C C . GLU A 1 75 ? -15.280 18.122 30.742 1.00 8.31 72 GLU A C 1
ATOM 494 O O . GLU A 1 75 ? -15.402 18.468 31.922 1.00 10.48 72 GLU A O 1
ATOM 500 N N . VAL A 1 76 ? -15.719 16.952 30.285 1.00 9.33 73 VAL A N 1
ATOM 501 C CA . VAL A 1 76 ? -16.242 15.947 31.199 1.00 8.02 73 VAL A CA 1
ATOM 502 C C . VAL A 1 76 ? -15.208 15.553 32.275 1.00 7.52 73 VAL A C 1
ATOM 503 O O . VAL A 1 76 ? -15.562 15.433 33.444 1.00 8.62 73 VAL A O 1
ATOM 507 N N . VAL A 1 77 ? -13.970 15.362 31.879 1.00 9.66 74 VAL A N 1
ATOM 508 C CA . VAL A 1 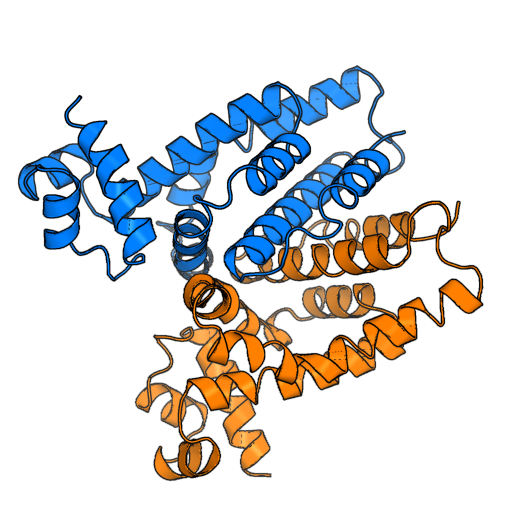77 ? -12.892 15.022 32.817 1.00 8.25 74 VAL A CA 1
ATOM 509 C C . VAL A 1 77 ? -12.790 16.097 33.902 1.00 9.34 74 VAL A C 1
ATOM 510 O O . VAL A 1 77 ? -12.671 15.777 35.097 1.00 9.18 74 VAL A O 1
ATOM 514 N N . SER A 1 78 ? -12.848 17.380 33.485 1.00 10.61 75 SER A N 1
ATOM 515 C CA . SER A 1 78 ? -12.697 18.486 34.440 1.00 9.77 75 SER A CA 1
ATOM 516 C C . SER A 1 78 ? -13.811 18.476 35.489 1.00 9.61 75 SER A C 1
ATOM 517 O O . SER A 1 78 ? -13.645 18.930 36.609 1.00 12.44 75 SER A O 1
ATOM 520 N N . GLU A 1 79 ? -14.946 17.936 35.112 1.00 8.97 76 GLU A N 1
ATOM 521 C CA . GLU A 1 79 ? -16.086 17.759 36.036 1.00 12.84 76 GLU A CA 1
ATOM 522 C C . GLU A 1 79 ? -15.949 16.531 36.896 1.00 9.59 76 GLU A C 1
ATOM 523 O O . GLU A 1 79 ? -16.168 16.586 38.093 1.00 10.34 76 GLU A O 1
ATOM 529 N N . ASN A 1 80 ? -15.719 15.381 36.265 1.00 8.79 77 ASN A N 1
ATOM 530 C CA . ASN A 1 80 ? -15.801 14.100 36.994 1.00 10.97 77 ASN A CA 1
ATOM 531 C C . ASN A 1 80 ? -14.919 12.940 36.470 1.00 8.64 77 ASN A C 1
ATOM 532 O O . ASN A 1 80 ? -15.252 11.818 36.633 1.00 10.24 77 ASN A O 1
ATOM 537 N N . GLY A 1 81 ? -13.814 13.292 35.876 1.00 8.66 78 GLY A N 1
ATOM 538 C CA . GLY A 1 81 ? -12.799 12.340 35.527 1.00 9.07 78 GLY A CA 1
ATOM 539 C C . GLY A 1 81 ? -13.043 11.467 34.308 1.00 7.98 78 GLY A C 1
ATOM 540 O O . GLY A 1 81 ? -14.078 11.550 33.643 1.00 8.48 78 GLY A O 1
ATOM 541 N N . LEU A 1 82 ? -12.049 10.617 34.022 1.00 8.44 79 LEU A N 1
ATOM 542 C CA . LEU A 1 82 ? -12.165 9.638 32.940 1.00 9.55 79 LEU A CA 1
ATOM 543 C C . LEU A 1 82 ? -13.267 8.642 33.182 1.00 8.24 79 LEU A C 1
ATOM 544 O O . LEU A 1 82 ? -13.861 8.181 32.248 1.00 10.74 79 LEU A O 1
ATOM 549 N N . VAL A 1 83 ? -13.548 8.316 34.425 1.00 8.20 80 VAL A N 1
ATOM 550 C CA . VAL A 1 83 ? -14.647 7.404 34.755 1.00 9.89 80 VAL A CA 1
ATOM 551 C C . VAL A 1 83 ? -15.964 7.947 34.239 1.00 7.73 80 VAL A C 1
ATOM 552 O O . VAL A 1 83 ? -16.747 7.203 33.648 1.00 8.80 80 VAL A O 1
ATOM 556 N N . GLU A 1 84 ? -16.159 9.268 34.328 1.00 9.30 81 GLU A N 1
ATOM 557 C CA . GLU A 1 84 ? -17.392 9.845 33.806 1.00 6.94 81 GLU A CA 1
ATOM 558 C C . GLU A 1 84 ? -17.453 9.847 32.279 1.00 7.93 81 GLU A C 1
ATOM 559 O O . GLU A 1 84 ? -18.531 9.664 31.706 1.00 8.79 81 GLU A O 1
ATOM 565 N N . VAL A 1 85 ? -16.287 9.965 31.628 1.00 8.61 82 VAL A N 1
ATOM 566 C CA . VAL A 1 85 ? -16.235 9.792 30.176 1.00 9.84 82 VAL A CA 1
ATOM 567 C C . VAL A 1 85 ? -16.720 8.392 29.846 1.00 9.95 82 VAL A C 1
ATOM 568 O O . VAL A 1 85 ? -17.549 8.191 28.930 1.00 10.22 82 VAL A O 1
ATOM 572 N N . MET A 1 86 ? -16.235 7.420 30.594 1.00 9.70 83 MET A N 1
ATOM 573 C CA . MET A 1 86 ? -16.646 6.023 30.359 1.00 9.58 83 MET A CA 1
ATOM 574 C C . MET A 1 86 ? -18.131 5.770 30.622 1.00 8.85 83 MET A C 1
ATOM 575 O O . MET A 1 86 ? -18.777 5.049 29.869 1.00 10.42 83 MET A O 1
ATOM 580 N N . ARG A 1 87 ? -18.672 6.379 31.675 1.00 10.04 84 ARG A N 1
ATOM 581 C CA . ARG A 1 87 ? -20.073 6.312 31.953 1.00 11.47 84 ARG A CA 1
ATOM 582 C C . ARG A 1 87 ? -20.932 6.856 30.791 1.00 10.12 84 ARG A C 1
ATOM 583 O O . ARG A 1 87 ? -21.964 6.293 30.402 1.00 11.59 84 ARG A O 1
ATOM 591 N N . GLY A 1 88 ? -20.458 7.906 30.200 1.00 11.74 85 GLY A N 1
ATOM 592 C CA . GLY A 1 88 ? -21.074 8.511 29.021 1.00 13.60 85 GLY A CA 1
ATOM 593 C C . GLY A 1 88 ? -21.015 7.556 27.835 1.00 11.43 85 GLY A C 1
ATOM 594 O O . GLY A 1 88 ? -21.965 7.495 27.076 1.00 14.89 85 GLY A O 1
ATOM 595 N N . MET A 1 89 ? -19.916 6.822 27.677 1.00 9.62 86 MET A N 1
ATOM 596 C CA . MET A 1 89 ? -19.821 5.790 26.597 1.00 11.40 86 MET A CA 1
ATOM 597 C C . MET A 1 89 ? -20.963 4.758 26.694 1.00 12.02 86 MET A C 1
ATOM 598 O O . MET A 1 89 ? -21.451 4.268 25.707 1.00 14.02 86 MET A O 1
ATOM 603 N N . LEU A 1 90 ? -21.329 4.403 27.929 1.00 14.28 87 LEU A N 1
ATOM 604 C CA . LEU A 1 90 ? -22.340 3.382 28.191 1.00 16.34 87 LEU A CA 1
ATOM 605 C C . LEU A 1 90 ? -23.719 3.939 27.859 1.00 14.54 87 LEU A C 1
ATOM 606 O O . LEU A 1 90 ? -24.597 3.219 27.507 1.00 18.87 87 LEU A O 1
ATOM 611 N N . GLU A 1 91 ? -23.852 5.254 27.930 1.00 14.01 88 GLU A N 1
ATOM 612 C CA . GLU A 1 91 ? -25.108 5.944 27.627 1.00 16.53 88 GLU A CA 1
ATOM 613 C C . GLU A 1 91 ? -25.320 6.202 26.158 1.00 17.61 88 GLU A C 1
ATOM 614 O O . GLU A 1 91 ? -26.434 6.563 25.747 1.00 17.19 88 GLU A O 1
ATOM 620 N N . ASP A 1 92 ? -24.266 6.048 25.372 1.00 14.84 89 ASP A N 1
ATOM 621 C CA . ASP A 1 92 ? -24.222 6.488 23.962 1.00 12.71 89 ASP A CA 1
ATOM 622 C C . ASP A 1 92 ? -23.882 5.417 22.907 1.00 13.54 89 ASP A C 1
ATOM 623 O O . ASP A 1 92 ? -22.935 5.580 22.142 1.00 15.32 89 ASP A O 1
ATOM 628 N N . PRO A 1 93 ? -24.673 4.366 22.826 1.00 15.09 90 PRO A N 1
ATOM 629 C CA . PRO A 1 93 ? -24.367 3.269 21.894 1.00 13.89 90 PRO A CA 1
ATOM 630 C C . PRO A 1 93 ? -24.349 3.616 20.440 1.00 16.76 90 PRO A C 1
ATOM 631 O O . PRO A 1 93 ? -23.619 2.959 19.636 1.00 17.29 90 PRO A O 1
ATOM 635 N N . GLU A 1 94 ? -25.077 4.658 20.086 1.00 13.99 91 GLU A N 1
ATOM 636 C CA . GLU A 1 94 ? -25.033 5.210 18.726 1.00 16.17 91 GLU A CA 1
ATOM 637 C C . GLU A 1 94 ? -23.619 5.683 18.281 1.00 13.55 91 GLU A C 1
ATOM 638 O O . GLU A 1 94 ? -23.387 5.843 17.070 1.00 16.85 91 GLU A O 1
ATOM 644 N N . ARG A 1 95 ? -22.718 5.930 19.234 1.00 13.13 92 ARG A N 1
ATOM 645 C CA . ARG A 1 95 ? -21.389 6.454 18.903 1.00 14.01 92 ARG A CA 1
ATOM 646 C C . ARG A 1 95 ? -20.381 5.335 18.588 1.00 14.05 92 ARG A C 1
ATOM 647 O O . ARG A 1 95 ? -19.230 5.613 18.288 1.00 13.01 92 ARG A O 1
ATOM 655 N N . TYR A 1 96 ? -20.801 4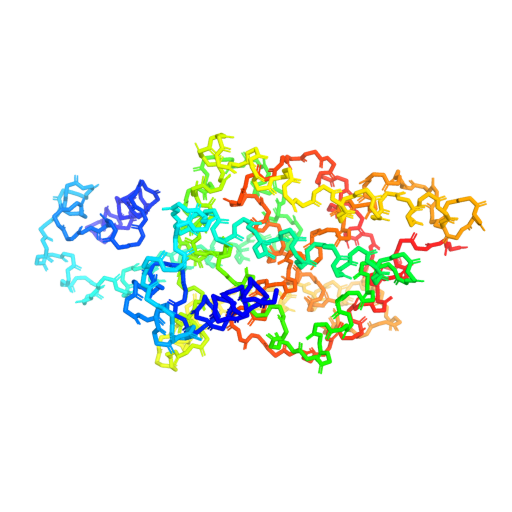.065 18.682 1.00 11.03 93 TYR A N 1
ATOM 656 C CA A TYR A 1 96 ? -19.835 2.968 18.574 0.50 12.31 93 TYR A CA 1
ATOM 657 C CA B TYR A 1 96 ? -19.816 2.989 18.580 0.50 12.26 93 TYR A CA 1
ATOM 658 C C . TYR A 1 96 ? -19.176 2.967 17.175 1.00 9.32 93 TYR A C 1
ATOM 659 O O . TYR A 1 96 ? -18.005 2.664 17.035 1.00 11.63 93 TYR A O 1
ATOM 676 N N . ASP A 1 97 ? -19.954 3.288 16.143 1.00 10.86 94 ASP A N 1
ATOM 677 C CA . ASP A 1 97 ? -19.414 3.295 14.799 1.00 9.76 94 ASP A CA 1
ATOM 678 C C . ASP A 1 97 ? -18.274 4.295 14.680 1.00 9.59 94 ASP A C 1
ATOM 679 O O . ASP A 1 97 ? -17.258 3.987 14.074 1.00 10.53 94 ASP A O 1
ATOM 684 N N . TRP A 1 98 ? -18.418 5.475 15.271 1.00 9.90 95 TRP A N 1
ATOM 685 C CA . TRP A 1 98 ? -17.332 6.477 15.248 1.00 9.89 95 TRP A CA 1
ATOM 686 C C . TRP A 1 98 ? -16.115 5.961 16.048 1.00 9.74 95 TRP A C 1
ATOM 687 O O . TRP A 1 98 ? -14.925 6.129 15.641 1.00 11.39 95 TRP A O 1
ATOM 698 N N . MET A 1 99 ? -16.384 5.319 17.187 1.00 9.89 96 MET A N 1
ATOM 699 C CA . MET A 1 99 ? -15.296 4.739 18.007 1.00 10.74 96 MET A CA 1
ATOM 700 C C . MET A 1 99 ? -14.500 3.713 17.146 1.00 12.32 96 MET A C 1
ATOM 701 O O . MET A 1 99 ? -13.299 3.714 17.156 1.00 11.27 96 MET A O 1
ATOM 706 N N . SER A 1 100 ? -15.184 2.934 16.342 1.00 11.58 97 SER A N 1
ATOM 707 C CA . SER A 1 100 ? -14.560 1.972 15.454 1.00 9.22 97 SER A CA 1
ATOM 708 C C . SER A 1 100 ? -13.660 2.648 14.411 1.00 10.57 97 SER A C 1
ATOM 709 O O . SER A 1 100 ? -12.548 2.164 14.144 1.00 9.75 97 SER A O 1
ATOM 712 N N . VAL A 1 101 ? -14.080 3.814 13.902 1.00 10.82 98 VAL A N 1
ATOM 713 C CA . VAL A 1 101 ? -13.231 4.549 12.954 1.00 14.17 98 VAL A CA 1
ATOM 714 C C . VAL A 1 101 ? -11.959 5.007 13.574 1.00 13.79 98 VAL A C 1
ATOM 715 O O . VAL A 1 101 ? -10.877 4.842 13.009 1.00 13.87 98 VAL A O 1
ATOM 719 N N . ARG A 1 102 ? -12.082 5.586 14.773 1.00 15.44 99 ARG A N 1
ATOM 720 C CA . ARG A 1 102 ? -10.882 5.971 15.536 1.00 16.71 99 ARG A CA 1
ATOM 721 C C . ARG A 1 102 ? -9.892 4.835 15.692 1.00 14.03 99 ARG A C 1
ATOM 722 O O . ARG A 1 102 ? -8.675 5.064 15.562 1.00 16.55 99 ARG A O 1
ATOM 730 N N . LEU A 1 103 ? -10.391 3.632 15.950 1.00 14.63 100 LEU A N 1
ATOM 731 C CA . LEU A 1 103 ? -9.530 2.507 16.194 1.00 13.73 100 LEU A CA 1
ATOM 732 C C . LEU A 1 103 ? -8.767 2.065 14.918 1.00 12.52 100 LEU A C 1
ATOM 733 O O . LEU A 1 103 ? -7.668 1.492 14.985 1.00 15.46 100 LEU A O 1
ATOM 738 N N . GLU A 1 104 ? -9.362 2.321 13.761 1.00 13.42 101 GLU A N 1
ATOM 739 C CA . GLU A 1 104 ? -8.790 1.906 12.478 1.00 13.46 101 GLU A CA 1
ATOM 740 C C . GLU A 1 104 ? -7.450 2.566 12.195 1.00 14.69 101 GLU A C 1
ATOM 741 O O . GLU A 1 104 ? -6.644 2.030 11.455 1.00 17.78 101 GLU A O 1
ATOM 747 N N . ILE A 1 105 ? -7.224 3.748 12.782 1.00 15.12 102 ILE A N 1
ATOM 748 C CA . ILE A 1 105 ? -5.961 4.520 12.530 1.00 17.23 102 ILE A CA 1
ATOM 749 C C . ILE A 1 105 ? -4.801 4.078 13.449 1.00 16.53 102 ILE A C 1
ATOM 750 O O . ILE A 1 105 ? -3.711 4.653 13.400 1.00 19.65 102 ILE A O 1
ATOM 755 N N . SER A 1 106 ? -5.018 2.997 14.197 1.00 20.76 103 SER A N 1
ATOM 756 C CA . SER A 1 106 ? -4.083 2.581 15.280 1.00 21.46 103 SER A CA 1
ATOM 757 C C . SER A 1 106 ? -2.710 2.213 14.763 1.00 23.57 103 SER A C 1
ATOM 758 O O . SER A 1 106 ? -1.678 2.592 15.350 1.00 25.03 103 SER A O 1
ATOM 761 N N . LYS A 1 107 ? -2.682 1.511 13.634 1.00 22.07 104 LYS A N 1
ATOM 762 C CA . LYS A 1 107 ? -1.417 1.061 13.113 1.00 25.84 104 LYS A CA 1
ATOM 763 C C . LYS A 1 107 ? -0.543 2.239 12.606 1.00 26.84 104 LYS A C 1
ATOM 764 O O . LYS A 1 107 ? 0.685 2.294 12.867 1.00 29.23 104 LYS A O 1
ATOM 770 N N . GLN A 1 108 ? -1.209 3.167 11.914 1.00 24.94 105 GLN A N 1
ATOM 771 C CA . GLN A 1 108 ? -0.601 4.421 11.464 1.00 21.97 105 GLN A CA 1
ATOM 772 C C . GLN A 1 108 ? -0.020 5.205 12.630 1.00 19.23 105 GLN A C 1
ATOM 773 O O . GLN A 1 108 ? 1.013 5.834 12.522 1.00 19.91 105 GLN A O 1
ATOM 779 N N . LEU A 1 109 ? -0.706 5.159 13.752 1.00 21.96 106 LEU A N 1
ATOM 780 C CA . LEU A 1 109 ? -0.305 5.857 14.973 1.00 25.67 106 LEU A CA 1
ATOM 781 C C . LEU A 1 109 ? 1.044 5.315 15.477 1.00 31.35 106 LEU A C 1
ATOM 782 O O . LEU A 1 109 ? 1.868 6.039 16.019 1.00 28.18 106 LEU A O 1
ATOM 787 N N . ARG A 1 110 ? 1.255 4.022 15.296 1.00 26.95 107 ARG A N 1
ATOM 788 C CA . ARG A 1 110 ? 2.462 3.348 15.730 1.00 28.71 107 ARG A CA 1
ATOM 789 C C . ARG A 1 110 ? 3.601 3.554 14.717 1.00 31.35 107 ARG A C 1
ATOM 790 O O . ARG A 1 110 ? 4.726 3.785 15.122 1.00 31.66 107 ARG A O 1
ATOM 798 N N . THR A 1 111 ? 3.290 3.522 13.418 1.00 24.48 108 THR A N 1
ATOM 799 C CA . THR A 1 111 ? 4.295 3.449 12.370 1.00 25.80 108 THR A CA 1
ATOM 800 C C . THR A 1 111 ? 4.630 4.738 11.595 1.00 25.99 108 THR A C 1
ATOM 801 O O . THR A 1 111 ? 5.660 4.769 10.946 1.00 27.40 108 THR A O 1
ATOM 805 N N . ASP A 1 112 ? 3.792 5.762 11.645 1.00 26.17 109 ASP A N 1
ATOM 806 C CA . ASP A 1 112 ? 3.938 7.005 10.828 1.00 22.32 109 ASP A CA 1
ATOM 807 C C . ASP A 1 112 ? 4.223 8.143 11.786 1.00 20.81 109 ASP A C 1
ATOM 808 O O . ASP A 1 112 ? 3.308 8.645 12.457 1.00 23.68 109 ASP A O 1
ATOM 813 N N . PRO A 1 113 ? 5.491 8.503 11.938 1.00 18.12 110 PRO A N 1
ATOM 814 C CA . PRO A 1 113 ? 5.871 9.520 12.952 1.00 16.57 110 PRO A CA 1
ATOM 815 C C . PRO A 1 113 ? 5.189 10.831 12.809 1.00 16.38 110 PRO A C 1
ATOM 816 O O . PRO A 1 113 ? 4.937 11.539 13.823 1.00 18.16 110 PRO A O 1
ATOM 820 N N . VAL A 1 114 ? 4.937 11.232 11.552 1.00 15.75 111 VAL A N 1
ATOM 821 C CA . VAL A 1 114 ? 4.315 12.548 11.319 1.00 17.44 111 VAL A CA 1
ATOM 822 C C . VAL A 1 114 ? 2.898 12.501 11.809 1.00 17.03 111 VAL A C 1
ATOM 823 O O . VAL A 1 114 ? 2.459 13.416 12.546 1.00 16.81 111 VAL A O 1
ATOM 827 N N . PHE A 1 115 ? 2.155 11.481 11.392 1.00 16.93 112 PHE A N 1
ATOM 828 C CA . PHE A 1 115 ? 0.768 11.308 11.845 1.00 16.65 112 PHE A CA 1
ATOM 829 C C . PHE A 1 115 ? 0.682 11.149 13.387 1.00 15.62 112 PHE A C 1
ATOM 830 O O . PHE A 1 115 ? -0.179 11.738 14.045 1.00 13.49 112 PHE A O 1
ATOM 838 N N . ARG A 1 116 ? 1.586 10.347 13.939 1.00 20.17 113 ARG A N 1
ATOM 839 C CA A ARG A 1 116 ? 1.658 10.107 15.375 0.50 17.22 113 ARG A CA 1
ATOM 840 C CA B ARG A 1 116 ? 1.570 10.111 15.378 0.50 16.85 113 ARG A CA 1
ATOM 841 C C . ARG A 1 116 ? 1.684 11.419 16.153 1.00 15.75 113 ARG A C 1
ATOM 842 O O . ARG A 1 116 ? 0.907 11.674 17.073 1.00 17.53 113 ARG A O 1
ATOM 857 N N . ALA A 1 117 ? 2.667 12.236 15.789 1.00 17.04 114 ALA A N 1
ATOM 858 C CA . ALA A 1 117 ? 2.864 13.532 16.431 1.00 18.96 114 ALA A CA 1
ATOM 859 C C . ALA A 1 117 ? 1.616 14.427 16.297 1.00 14.01 114 ALA A C 1
ATOM 860 O O . ALA A 1 117 ? 1.217 15.071 17.247 1.00 17.66 114 ALA A O 1
ATOM 862 N N . LYS A 1 118 ? 1.039 14.469 15.097 1.00 14.15 115 LYS A N 1
ATOM 863 C CA . LYS A 1 118 ? -0.189 15.188 14.895 1.00 12.86 115 LYS A CA 1
ATOM 864 C C . LYS A 1 118 ? -1.351 14.628 15.771 1.00 14.58 115 LYS A C 1
ATOM 865 O O . LYS A 1 118 ? -2.096 15.375 16.383 1.00 15.85 115 LYS A O 1
ATOM 871 N N . TRP A 1 119 ? -1.474 13.304 15.837 1.00 13.29 116 TRP A N 1
ATOM 872 C CA . TRP A 1 119 ? -2.527 12.702 16.689 1.00 13.74 116 TRP A CA 1
ATOM 873 C C . TRP A 1 119 ? -2.335 13.176 18.138 1.00 13.20 116 TRP A C 1
ATOM 874 O O . TRP A 1 119 ? -3.274 13.622 18.787 1.00 15.48 116 TRP A O 1
ATOM 885 N N . ILE A 1 120 ? -1.107 13.055 18.634 1.00 15.31 117 ILE A N 1
ATOM 886 C CA . ILE A 1 120 ? -0.810 13.429 20.031 1.00 15.60 117 ILE A CA 1
ATOM 887 C C . ILE A 1 120 ? -1.131 14.882 20.284 1.00 14.91 117 ILE A C 1
ATOM 888 O O . ILE A 1 120 ? -1.777 15.234 21.274 1.00 16.31 117 ILE A O 1
ATOM 893 N N . ASP A 1 121 ? -0.666 15.728 19.398 1.00 16.73 118 ASP A N 1
ATOM 894 C CA . ASP A 1 121 ? -0.960 17.165 19.484 1.00 17.96 118 ASP A CA 1
ATOM 895 C C . ASP A 1 121 ? -2.466 17.388 19.536 1.00 15.76 118 ASP A C 1
ATOM 896 O O . ASP A 1 121 ? -2.952 18.242 20.297 1.00 16.62 118 ASP A O 1
ATOM 901 N N . HIS A 1 122 ? -3.217 16.656 18.702 1.00 14.83 119 HIS A N 1
ATOM 902 C CA . HIS A 1 122 ? -4.676 16.880 18.657 1.00 13.52 119 HIS A CA 1
ATOM 903 C C . HIS A 1 122 ? -5.442 16.305 19.885 1.00 13.59 119 HIS A C 1
ATOM 904 O O . HIS A 1 122 ? -6.598 16.632 20.085 1.00 11.53 119 HIS A O 1
ATOM 911 N N . GLN A 1 123 ? -4.757 15.542 20.733 1.00 13.09 120 GLN A N 1
ATOM 912 C CA . GLN A 1 123 ? -5.283 15.088 22.032 1.00 15.05 120 GLN A CA 1
ATOM 913 C C . GLN A 1 123 ? -4.797 15.888 23.226 1.00 12.49 120 GLN A C 1
ATOM 914 O O . GLN A 1 123 ? -5.174 15.583 24.397 1.00 14.43 120 GLN A O 1
ATOM 920 N N . SER A 1 124 ? -3.968 16.903 22.979 1.00 15.25 121 SER A N 1
ATOM 921 C CA . SER A 1 124 ? -3.260 17.605 24.055 1.00 13.62 121 SER A CA 1
ATOM 922 C C . SER A 1 124 ? -4.199 18.234 25.139 1.00 12.38 121 SER A C 1
ATOM 923 O O . SER A 1 124 ? -3.888 18.203 26.346 1.00 15.62 121 SER A O 1
ATOM 926 N N . VAL A 1 125 ? -5.365 18.694 24.738 1.00 13.79 122 VAL A N 1
ATOM 927 C CA . VAL A 1 125 ? -6.316 19.281 25.651 1.00 13.85 122 VAL A CA 1
ATOM 928 C C . VAL A 1 125 ? -6.869 18.228 26.655 1.00 13.26 122 VAL A C 1
ATOM 929 O O . VAL A 1 125 ? -7.023 18.501 27.873 1.00 12.08 122 VAL A O 1
ATOM 933 N N . LEU A 1 126 ? -7.104 17.021 26.169 1.00 9.95 123 LEU A N 1
ATOM 934 C CA . LEU A 1 126 ? -7.584 15.913 27.017 1.00 9.54 123 LEU A CA 1
ATOM 935 C C . LEU A 1 126 ? -6.466 15.473 27.971 1.0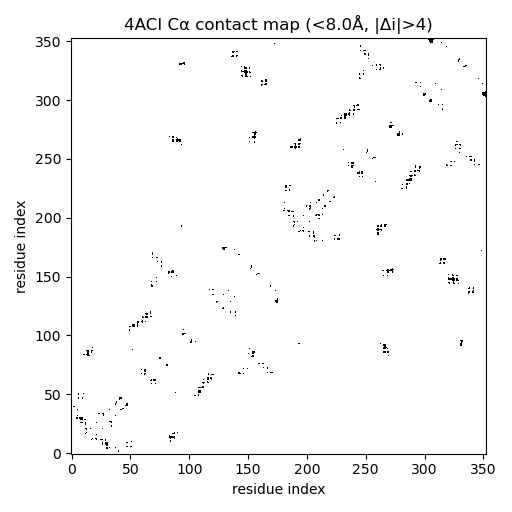0 9.27 123 LEU A C 1
ATOM 936 O O . LEU A 1 126 ? -6.666 15.310 29.174 1.00 11.49 123 LEU A O 1
ATOM 941 N N A ASP A 1 127 ? -5.294 15.248 27.426 0.50 12.05 124 ASP A N 1
ATOM 942 N N B ASP A 1 127 ? -5.306 15.248 27.422 0.50 12.05 124 ASP A N 1
ATOM 943 C CA A ASP A 1 127 ? -4.204 14.804 28.268 0.50 11.24 124 ASP A CA 1
ATOM 944 C CA B ASP A 1 127 ? -4.201 14.801 28.225 0.50 11.24 124 ASP A CA 1
ATOM 945 C C A ASP A 1 127 ? -3.966 15.760 29.422 0.50 11.56 124 ASP A C 1
ATOM 946 C C B ASP A 1 127 ? -3.921 15.757 29.400 0.50 11.56 124 ASP A C 1
ATOM 947 O O A ASP A 1 127 ? -3.786 15.334 30.488 0.50 12.72 124 ASP A O 1
ATOM 948 O O B ASP A 1 127 ? -3.782 15.327 30.474 0.50 12.72 124 ASP A O 1
ATOM 957 N N . GLU A 1 128 ? -3.935 17.045 29.128 1.00 10.75 125 GLU A N 1
ATOM 958 C CA . GLU A 1 128 ? -3.740 18.021 30.192 1.00 10.43 125 GLU A CA 1
ATOM 959 C C . GLU A 1 128 ? -4.930 17.997 31.179 1.00 9.30 125 GLU A C 1
ATOM 960 O O . GLU A 1 128 ? -4.711 18.084 32.410 1.00 11.73 125 GLU A O 1
ATOM 966 N N . ALA A 1 129 ? -6.159 17.919 30.683 1.00 11.40 126 ALA A N 1
ATOM 967 C CA . ALA A 1 129 ? -7.309 17.895 31.579 1.00 9.72 126 ALA A CA 1
ATOM 968 C C . ALA A 1 129 ? -7.241 16.699 32.558 1.00 8.92 126 ALA A C 1
ATOM 969 O O . ALA A 1 129 ? -7.606 16.831 33.707 1.00 8.02 126 ALA A O 1
ATOM 971 N N . VAL A 1 130 ? -6.847 15.523 32.066 1.00 9.48 127 VAL A N 1
ATOM 972 C CA . VAL A 1 130 ? -6.698 14.346 32.950 1.00 7.13 127 VAL A CA 1
ATOM 973 C C . VAL A 1 130 ? -5.710 14.631 34.092 1.00 8.23 127 VAL A C 1
ATOM 974 O O . VAL A 1 130 ? -5.989 14.366 35.278 1.00 10.43 127 VAL A O 1
ATOM 978 N N . ARG A 1 131 ? -4.563 15.195 33.729 1.00 7.94 128 ARG A N 1
ATOM 979 C CA . ARG A 1 131 ? -3.516 15.570 34.648 1.00 10.51 128 ARG A CA 1
ATOM 980 C C . ARG A 1 131 ? -3.983 16.588 35.672 1.00 10.14 128 ARG A C 1
ATOM 981 O O . ARG A 1 131 ? -3.623 16.492 36.869 1.00 9.01 128 ARG A O 1
ATOM 989 N N . VAL A 1 132 ? -4.704 17.602 35.215 1.00 9.42 129 VAL A N 1
ATOM 990 C CA . VAL A 1 132 ? -5.281 18.649 36.121 1.00 8.82 129 VAL A CA 1
ATOM 991 C C . VAL A 1 132 ? -6.298 18.037 37.097 1.00 9.59 129 VAL A C 1
ATOM 992 O O . VAL A 1 132 ? -6.289 18.313 38.324 1.00 10.56 129 VAL A O 1
ATOM 996 N N . ARG A 1 133 ? -7.150 17.156 36.575 1.00 8.47 130 ARG A N 1
ATOM 997 C CA . ARG A 1 133 ? -8.142 16.470 37.395 1.00 9.86 130 ARG A CA 1
ATOM 998 C C . ARG A 1 133 ? -7.471 15.662 38.512 1.00 9.55 130 ARG A C 1
ATOM 999 O O . ARG A 1 133 ? -7.882 15.727 39.686 1.00 11.27 130 ARG A O 1
ATOM 1007 N N . LEU A 1 134 ? -6.521 14.844 38.152 1.00 9.37 131 LEU A N 1
ATOM 1008 C CA . LEU A 1 134 ? -5.840 14.002 39.104 1.00 10.67 131 LEU A CA 1
ATOM 1009 C C . LEU A 1 134 ? -5.050 14.849 40.119 1.00 8.28 131 LEU A C 1
ATOM 1010 O O . LEU A 1 134 ? -4.990 14.514 41.330 1.00 8.64 131 LEU A O 1
ATOM 1015 N N . SER A 1 135 ? -4.473 15.974 39.661 1.00 8.88 132 SER A N 1
ATOM 1016 C CA . SER A 1 135 ? -3.834 16.915 40.574 1.00 9.50 132 SER A CA 1
ATOM 1017 C C . SER A 1 135 ? -4.797 17.457 41.621 1.00 8.65 132 SER A C 1
ATOM 1018 O O . SER A 1 135 ? -4.457 17.523 42.828 1.00 11.12 132 SER A O 1
ATOM 1021 N N . ARG A 1 136 ? -5.963 17.858 41.162 1.00 11.71 133 ARG A N 1
ATOM 1022 C CA . ARG A 1 136 ? -7.009 18.363 42.055 1.00 11.97 133 ARG A CA 1
ATOM 1023 C C . ARG A 1 136 ? -7.399 17.312 43.059 1.00 10.77 133 ARG A C 1
ATOM 1024 O O . ARG A 1 136 ? -7.562 17.598 44.235 1.00 13.96 133 ARG A O 1
ATOM 1032 N N . ASN A 1 137 ? -7.553 16.067 42.604 1.00 11.02 134 ASN A N 1
ATOM 1033 C CA . ASN A 1 137 ? -7.916 14.955 43.468 1.00 10.67 134 ASN A CA 1
ATOM 1034 C C . ASN A 1 137 ? -6.831 14.744 44.540 1.00 12.10 134 ASN A C 1
ATOM 1035 O O . ASN A 1 137 ? -7.127 14.463 45.722 1.00 14.87 134 ASN A O 1
ATOM 1040 N N . VAL A 1 138 ? -5.564 14.781 44.113 1.00 10.15 135 VAL A N 1
ATOM 1041 C CA . VAL A 1 138 ? -4.437 14.672 45.063 1.00 13.30 135 VAL A CA 1
ATOM 1042 C C . VAL A 1 138 ? -4.483 15.800 46.085 1.00 14.18 135 VAL A C 1
ATOM 1043 O O . VAL A 1 138 ? -4.337 15.582 47.311 1.00 15.31 135 VAL A O 1
ATOM 1047 N N . ASP A 1 139 ? -4.656 17.025 45.607 1.00 14.48 136 ASP A N 1
ATOM 1048 C CA . ASP A 1 139 ? -4.766 18.190 46.513 1.00 13.72 136 ASP A CA 1
ATOM 1049 C C . ASP A 1 139 ? -5.790 18.034 47.587 1.00 16.53 136 ASP A C 1
ATOM 1050 O O . ASP A 1 139 ? -5.547 18.481 48.744 1.00 22.40 136 ASP A O 1
ATOM 1055 N N . LYS A 1 140 ? -6.910 17.402 47.243 1.00 15.12 137 LYS A N 1
ATOM 1056 C CA . LYS A 1 140 ? -8.030 17.141 48.169 1.00 17.34 137 LYS A CA 1
ATOM 1057 C C . LYS A 1 140 ? -7.873 15.858 49.002 1.00 15.94 137 LYS A C 1
ATOM 1058 O O . LYS A 1 140 ? -8.736 15.559 49.826 1.00 22.31 137 LYS A O 1
ATOM 1064 N N . GLY A 1 141 ? -6.745 15.173 48.856 1.00 19.44 138 GLY A N 1
ATOM 1065 C CA . GLY A 1 141 ? -6.464 13.955 49.623 1.00 19.89 138 GLY A CA 1
ATOM 1066 C C . GLY A 1 141 ? -7.380 12.779 49.277 1.00 18.24 138 GLY A C 1
ATOM 1067 O O . GLY A 1 141 ? -7.643 11.920 50.106 1.00 19.88 138 GLY A O 1
ATOM 1068 N N . GLN A 1 142 ? -7.891 12.749 48.061 1.00 18.41 139 GLN A N 1
ATOM 1069 C CA . GLN A 1 142 ? -8.892 11.732 47.667 1.00 17.18 139 GLN A CA 1
ATOM 1070 C C . GLN A 1 142 ? -8.281 10.480 47.017 1.00 17.08 139 GLN A C 1
ATOM 1071 O O . GLN A 1 142 ? -8.910 9.431 46.955 1.00 21.38 139 GLN A O 1
ATOM 1077 N N . MET A 1 143 ? -7.084 10.589 46.504 1.00 16.69 140 MET A N 1
ATOM 1078 C CA . MET A 1 143 ? -6.411 9.473 45.868 1.00 16.88 140 MET A CA 1
ATOM 1079 C C . MET A 1 143 ? -5.544 8.706 46.880 1.00 16.77 140 MET A C 1
ATOM 1080 O O . MET A 1 143 ? -5.015 9.244 47.830 1.00 18.43 140 MET A O 1
ATOM 1085 N N . ARG A 1 144 ? -5.384 7.436 46.631 1.00 16.13 141 ARG A N 1
ATOM 1086 C CA . ARG A 1 144 ? -4.489 6.655 47.446 1.00 16.37 141 ARG A CA 1
ATOM 1087 C C . ARG A 1 144 ? -3.096 7.169 47.170 1.00 18.12 141 ARG A C 1
ATOM 1088 O O . ARG A 1 144 ? -2.801 7.650 46.065 1.00 19.97 141 ARG A O 1
ATOM 1096 N N . THR A 1 145 ? -2.265 7.082 48.188 1.00 20.89 142 THR A N 1
ATOM 1097 C CA . THR A 1 145 ? -0.892 7.611 48.133 1.00 20.55 142 THR A CA 1
ATOM 1098 C C . THR A 1 145 ? 0.174 6.543 48.269 1.00 21.13 142 THR A C 1
ATOM 1099 O O . THR A 1 145 ? 1.371 6.844 48.201 1.00 24.34 142 THR A O 1
ATOM 1103 N N . ASP A 1 146 ? -0.266 5.283 48.386 1.00 20.63 143 ASP A N 1
ATOM 1104 C CA . ASP A 1 146 ? 0.645 4.143 48.443 1.00 19.06 143 ASP A CA 1
ATOM 1105 C C . ASP A 1 146 ? 1.147 3.669 47.070 1.00 22.11 143 ASP A C 1
ATOM 1106 O O . ASP A 1 146 ? 2.095 2.884 46.993 1.00 24.00 143 ASP A O 1
ATOM 1111 N N . VAL A 1 147 ? 0.544 4.242 46.037 1.00 19.63 144 VAL A N 1
ATOM 1112 C CA . VAL A 1 147 ? 0.826 4.004 44.629 1.00 18.07 144 VAL A CA 1
ATOM 1113 C C . VAL A 1 147 ? 1.042 5.362 43.991 1.00 17.76 144 VAL A C 1
ATOM 1114 O O . VAL A 1 147 ? 0.220 6.265 44.200 1.00 19.77 144 VAL A O 1
ATOM 1118 N N . PRO A 1 148 ? 2.124 5.523 43.192 1.00 15.89 145 PRO A N 1
ATOM 1119 C CA . PRO A 1 148 ? 2.303 6.844 42.590 1.00 15.95 145 PRO A CA 1
ATOM 1120 C C . PRO A 1 148 ? 1.187 7.253 41.648 1.00 15.71 145 PRO A C 1
ATOM 1121 O O . PRO A 1 148 ? 0.601 6.404 40.921 1.00 12.81 145 PRO A O 1
ATOM 1125 N N . ILE A 1 149 ? 0.915 8.571 41.663 1.00 14.85 146 ILE A N 1
ATOM 1126 C CA . ILE A 1 149 ? -0.187 9.106 40.914 1.00 12.83 146 ILE A CA 1
ATOM 1127 C C . ILE A 1 149 ? -0.068 8.797 39.423 1.00 12.51 146 ILE A C 1
ATOM 1128 O O . ILE A 1 149 ? -1.079 8.584 38.766 1.00 14.13 146 ILE A O 1
ATOM 1133 N N . GLU A 1 150 ? 1.147 8.733 38.910 1.00 13.28 147 GLU A N 1
ATOM 1134 C CA . GLU A 1 150 ? 1.271 8.394 37.476 1.00 16.48 147 GLU A CA 1
ATOM 1135 C C . GLU A 1 150 ? 0.928 6.955 37.190 1.00 12.69 147 GLU A C 1
ATOM 1136 O O . GLU A 1 150 ? 0.505 6.657 36.079 1.00 13.64 147 GLU A O 1
ATOM 1142 N N . VAL A 1 151 ? 1.064 6.049 38.173 1.00 12.45 148 VAL A N 1
ATOM 1143 C CA . VAL A 1 151 ? 0.647 4.647 37.951 1.00 13.10 148 VAL A CA 1
ATOM 1144 C C . VAL A 1 151 ? -0.869 4.648 37.902 1.00 13.42 148 VAL A C 1
ATOM 1145 O O . VAL A 1 151 ? -1.491 3.951 37.047 1.00 11.41 148 VAL A O 1
ATOM 1149 N N . LEU A 1 152 ? -1.488 5.436 38.798 1.00 11.17 149 LEU A N 1
ATOM 1150 C CA . LEU A 1 152 ? -2.928 5.568 38.792 1.00 9.70 149 LEU A CA 1
ATOM 1151 C C . LEU A 1 152 ? -3.437 6.157 37.452 1.00 10.71 149 LEU A C 1
ATOM 1152 O O . LEU A 1 152 ? -4.478 5.713 36.880 1.00 12.42 149 LEU A O 1
ATOM 1157 N N . HIS A 1 153 ? -2.728 7.175 36.994 1.00 11.37 150 HIS A N 1
ATOM 1158 C CA . HIS A 1 153 ? -2.978 7.785 35.685 1.00 10.57 150 HIS A CA 1
ATOM 1159 C C . HIS A 1 153 ? -2.961 6.753 34.526 1.00 10.28 150 HIS A C 1
ATOM 1160 O O . HIS A 1 153 ? -3.921 6.624 33.769 1.00 10.70 150 HIS A O 1
ATOM 1167 N N . THR A 1 154 ? -1.884 5.995 34.433 1.00 9.90 151 THR A N 1
ATOM 1168 C CA . THR A 1 154 ? -1.746 5.004 33.387 1.00 9.25 151 THR A CA 1
ATOM 1169 C C . THR A 1 154 ? -2.817 3.898 33.494 1.00 8.21 151 THR A C 1
ATOM 1170 O O . THR A 1 154 ? -3.360 3.421 32.490 1.00 12.11 151 THR A O 1
ATOM 1174 N N . PHE A 1 155 ? -3.120 3.494 34.707 1.00 9.83 152 PHE A N 1
ATOM 1175 C CA . PHE A 1 155 ? -4.213 2.557 34.984 1.00 9.73 152 PHE A CA 1
ATOM 1176 C C . PHE A 1 155 ? -5.527 3.070 34.370 1.00 10.58 152 PHE A C 1
ATOM 1177 O O . PHE A 1 155 ? -6.227 2.365 33.624 1.00 10.52 152 PHE A O 1
ATOM 1185 N N . LEU A 1 156 ? -5.861 4.303 34.693 1.00 9.99 153 LEU A N 1
ATOM 1186 C CA . LEU A 1 156 ? -7.157 4.888 34.182 1.00 8.72 153 LEU A CA 1
ATOM 1187 C C . LEU A 1 156 ? -7.152 4.943 32.665 1.00 11.04 153 LEU A C 1
ATOM 1188 O O . LEU A 1 156 ? -8.165 4.662 32.042 1.00 10.70 153 LEU A O 1
ATOM 1193 N N . GLU A 1 157 ? -6.016 5.322 32.099 1.00 9.93 154 GLU A N 1
ATOM 1194 C CA . GLU A 1 157 ? -5.904 5.411 30.598 1.00 11.07 154 GLU A CA 1
ATOM 1195 C C . GLU A 1 157 ? -6.045 4.018 29.968 1.00 10.41 154 GLU A C 1
ATOM 1196 O O . GLU A 1 157 ? -6.641 3.828 28.918 1.00 10.94 154 GLU A O 1
ATOM 1202 N N . THR A 1 158 ? -5.502 3.029 30.639 1.00 10.57 155 THR A N 1
ATOM 1203 C CA . THR A 1 158 ? -5.543 1.635 30.116 1.00 9.69 155 THR A CA 1
ATOM 1204 C C . THR A 1 158 ? -6.975 1.090 30.177 1.00 8.75 155 THR A C 1
ATOM 1205 O O . THR A 1 158 ? -7.436 0.466 29.266 1.00 11.12 155 THR A O 1
ATOM 1209 N N . VAL A 1 159 ? -7.724 1.426 31.241 1.00 11.25 156 VAL A N 1
ATOM 1210 C CA . VAL A 1 159 ? -9.106 1.046 31.383 1.00 11.05 156 VAL A CA 1
ATOM 1211 C C . VAL A 1 159 ? -9.930 1.756 30.301 1.00 10.08 156 VAL A C 1
ATOM 1212 O O . VAL A 1 159 ? -10.754 1.146 29.635 1.00 8.95 156 VAL A O 1
ATOM 1216 N N . LEU A 1 160 ? -9.624 3.047 30.092 1.00 9.57 157 LEU A N 1
ATOM 1217 C CA . LEU A 1 160 ? -10.304 3.804 29.040 1.00 10.66 157 LEU A CA 1
ATOM 1218 C C . LEU A 1 160 ? -10.113 3.114 27.684 1.00 9.75 157 LEU A C 1
ATOM 1219 O O . LEU A 1 160 ? -11.082 2.895 26.953 1.00 9.88 157 LEU A O 1
ATOM 1224 N N . ASP A 1 161 ? -8.865 2.788 27.345 1.00 8.95 158 ASP A N 1
ATOM 1225 C CA . ASP A 1 161 ? -8.569 2.110 26.048 1.00 10.54 158 ASP A CA 1
ATOM 1226 C C . ASP A 1 161 ? -9.287 0.795 25.957 1.00 9.01 158 ASP A C 1
ATOM 1227 O O . ASP A 1 161 ? -9.826 0.408 24.899 1.00 10.85 158 ASP A O 1
ATOM 1232 N N . GLY A 1 162 ? -9.327 0.094 27.070 1.00 10.88 159 GLY A N 1
ATOM 1233 C CA . GLY A 1 162 ? -10.105 -1.192 27.112 1.00 11.59 159 GLY A CA 1
ATOM 1234 C C . GLY A 1 162 ? -11.583 -1.069 26.904 1.00 11.87 159 GLY A C 1
ATOM 1235 O O . GLY A 1 162 ? -12.169 -1.860 26.196 1.00 10.54 159 GLY A O 1
ATOM 1236 N N . PHE A 1 163 ? -12.196 -0.044 27.530 1.00 12.24 160 PHE A N 1
ATOM 1237 C CA . PHE A 1 163 ? -13.569 0.276 27.338 1.00 12.88 160 PHE A CA 1
ATOM 1238 C C . PHE A 1 163 ? -13.888 0.563 25.898 1.00 9.91 160 PHE A C 1
ATOM 1239 O O . PHE A 1 163 ? -14.847 0.059 25.329 1.00 14.14 160 PHE A O 1
ATOM 1247 N N . ILE A 1 164 ? -13.074 1.427 25.303 1.00 10.62 161 ILE A N 1
ATOM 1248 C CA . ILE A 1 164 ? -13.284 1.810 23.886 1.00 10.68 161 ILE A CA 1
ATOM 1249 C C . ILE A 1 164 ? -13.239 0.563 23.009 1.00 10.26 161 ILE A C 1
ATOM 1250 O O . ILE A 1 164 ? -14.121 0.333 22.196 1.00 10.80 161 ILE A O 1
ATOM 1255 N N . SER A 1 165 ? -12.241 -0.282 23.248 1.00 10.21 162 SER A N 1
ATOM 1256 C CA . SER A 1 165 ? -12.040 -1.489 22.421 1.00 11.50 162 SER A CA 1
ATOM 1257 C C . SER A 1 165 ? -13.193 -2.441 22.566 1.00 9.37 162 SER A C 1
ATOM 1258 O O . SER A 1 165 ? -13.755 -2.963 21.581 1.00 11.92 162 SER A O 1
ATOM 1261 N N . ARG A 1 166 ? -13.521 -2.636 23.747 1.00 11.03 163 ARG A N 1
ATOM 1262 C CA . ARG A 1 166 ? -14.618 -3.511 24.102 1.00 12.00 163 ARG A CA 1
ATOM 1263 C C . ARG A 1 166 ? -15.923 -3.107 23.437 1.00 11.31 163 ARG A C 1
ATOM 1264 O O . ARG A 1 166 ? -16.641 -3.953 22.922 1.00 12.02 163 ARG A O 1
ATOM 1272 N N . LEU A 1 167 ? -16.287 -1.991 23.734 1.00 11.49 164 LEU A N 1
ATOM 1273 C CA . LEU A 1 167 ? -17.533 -1.506 23.166 1.00 10.95 164 LEU A CA 1
ATOM 1274 C C . LEU A 1 167 ? -17.527 -1.498 21.641 1.00 11.06 164 LEU A C 1
ATOM 1275 O O . LEU A 1 167 ? -18.497 -1.955 21.002 1.00 13.01 164 LEU A O 1
ATOM 1280 N N . ALA A 1 168 ? -16.432 -1.014 21.029 1.00 10.23 165 ALA A N 1
ATOM 1281 C CA . ALA A 1 168 ? -16.323 -0.907 19.565 1.00 9.74 165 ALA A CA 1
ATOM 1282 C C . ALA A 1 168 ? -16.379 -2.292 18.880 1.00 12.00 165 ALA A C 1
ATOM 1283 O O . ALA A 1 168 ? -16.824 -2.415 17.749 1.00 10.05 165 ALA A O 1
ATOM 1285 N N . THR A 1 169 ? -15.877 -3.313 19.570 1.00 12.22 166 THR A N 1
ATOM 1286 C CA . THR A 1 169 ? -15.796 -4.661 19.016 1.00 13.54 166 THR A CA 1
ATOM 1287 C C . THR A 1 169 ? -17.045 -5.505 19.329 1.00 12.87 166 THR A C 1
ATOM 1288 O O . THR A 1 169 ? -17.128 -6.625 18.894 1.00 13.94 166 THR A O 1
ATOM 1292 N N . GLY A 1 170 ? -17.998 -4.944 20.074 1.00 12.96 167 GLY A N 1
ATOM 1293 C CA . GLY A 1 170 ? -19.306 -5.483 20.268 1.00 16.07 167 GLY A CA 1
ATOM 1294 C C . GLY A 1 170 ? -19.571 -6.231 21.549 1.00 16.12 167 GLY A C 1
ATOM 1295 O O . GLY A 1 170 ? -20.618 -6.921 21.633 1.00 19.00 167 GLY A O 1
ATOM 1296 N N . ALA A 1 171 ? -18.711 -6.083 22.568 1.00 17.65 168 ALA A N 1
ATOM 1297 C CA . ALA A 1 171 ? -19.000 -6.604 23.936 1.00 23.77 168 ALA A CA 1
ATOM 1298 C C . ALA A 1 171 ? -20.245 -5.912 24.513 1.00 22.82 168 ALA A C 1
ATOM 1299 O O . ALA A 1 171 ? -20.551 -4.750 24.201 1.00 24.36 168 ALA A O 1
ATOM 1301 N N . SER A 1 172 ? -21.011 -6.593 25.357 1.00 29.00 169 SER A N 1
ATOM 1302 C CA A SER A 1 172 ? -22.172 -5.966 25.998 0.50 30.21 169 SER A CA 1
ATOM 1303 C CA B SER A 1 172 ? -22.157 -5.876 25.924 0.50 29.43 169 SER A CA 1
ATOM 1304 C C . SER A 1 172 ? -21.776 -4.999 27.109 1.00 24.98 169 SER A C 1
ATOM 1305 O O . SER A 1 172 ? -20.675 -5.036 27.614 1.00 29.17 169 SER A O 1
ATOM 1310 N N . THR A 1 173 ? -22.774 -4.291 27.547 1.00 29.30 170 THR A N 1
ATOM 1311 C CA . THR A 1 173 ? -22.732 -3.338 28.614 1.00 35.67 170 THR A CA 1
ATOM 1312 C C . THR A 1 173 ? -22.658 -4.026 29.996 1.00 31.62 170 THR A C 1
ATOM 1313 O O . THR A 1 173 ? -22.444 -3.344 30.956 1.00 28.05 170 THR A O 1
ATOM 1317 N N . GLU A 1 174 ? -22.922 -5.327 30.042 1.00 28.24 171 GLU A N 1
ATOM 1318 C CA . GLU A 1 174 ? -23.125 -6.045 31.296 1.00 27.51 171 GLU A CA 1
ATOM 1319 C C . GLU A 1 174 ? -22.035 -5.795 32.329 1.00 28.43 171 GLU A C 1
ATOM 1320 O O . GLU A 1 174 ? -20.848 -5.950 32.042 1.00 30.54 171 GLU A O 1
ATOM 1324 N N . GLY A 1 175 ? -22.444 -5.418 33.537 1.00 25.28 172 GLY A N 1
ATOM 1325 C CA . GLY A 1 175 ? -21.509 -5.296 34.620 1.00 24.43 172 GLY A CA 1
ATOM 1326 C C . GLY A 1 175 ? -20.577 -4.121 34.406 1.00 21.07 172 GLY A C 1
ATOM 1327 O O . GLY A 1 175 ? -19.720 -3.938 35.213 1.00 22.39 172 GLY A O 1
ATOM 1328 N N . LEU A 1 176 ? -20.693 -3.334 33.311 1.00 19.32 173 LEU A N 1
ATOM 1329 C CA . LEU A 1 176 ? -19.637 -2.288 33.108 1.00 13.29 173 LEU A CA 1
ATOM 1330 C C . LEU A 1 176 ? -19.785 -1.118 34.056 1.00 12.91 173 LEU A C 1
ATOM 1331 O O . LEU A 1 176 ? -18.795 -0.509 34.442 1.00 15.43 173 LEU A O 1
ATOM 1336 N N . SER A 1 177 ? -21.007 -0.783 34.423 1.00 14.14 174 SER A N 1
ATOM 1337 C CA A SER A 1 177 ? -21.170 0.275 35.411 0.50 14.42 174 SER A CA 1
ATOM 1338 C CA B SER A 1 177 ? -21.190 0.266 35.432 0.50 14.61 174 SER A CA 1
ATOM 1339 C C . SER A 1 177 ? -20.491 -0.122 36.733 1.00 12.99 174 SER A C 1
ATOM 1340 O O . SER A 1 177 ? -19.819 0.696 37.365 1.00 12.61 174 SER A O 1
ATOM 1345 N N . GLU A 1 178 ? -20.643 -1.379 37.121 1.00 14.90 175 GLU A N 1
ATOM 1346 C CA A GLU A 1 178 ? -20.028 -1.875 38.346 0.50 15.02 175 GLU A CA 1
ATOM 1347 C CA B GLU A 1 178 ? -20.026 -1.857 38.323 0.50 15.00 175 GLU A CA 1
ATOM 1348 C C . GLU A 1 178 ? -18.523 -1.968 38.168 1.00 14.57 175 GLU A C 1
ATOM 1349 O O . GLU A 1 178 ? -17.799 -1.760 39.106 1.00 13.73 175 GLU A O 1
ATOM 1360 N N . VAL A 1 179 ? -18.050 -2.286 36.969 1.00 11.99 176 VAL A N 1
ATOM 1361 C CA . VAL A 1 179 ? -16.622 -2.274 36.723 1.00 11.93 176 VAL A CA 1
ATOM 1362 C C . VAL A 1 179 ? -16.073 -0.854 36.959 1.00 10.85 176 VAL A C 1
ATOM 1363 O O . VAL A 1 179 ? -15.003 -0.687 37.514 1.00 11.00 176 VAL A O 1
ATOM 1367 N N . LEU A 1 180 ? -16.811 0.166 36.492 1.00 11.61 177 LEU A N 1
ATOM 1368 C CA . LEU A 1 180 ? -16.403 1.579 36.705 1.00 8.61 177 LEU A CA 1
ATOM 1369 C C . LEU A 1 180 ? -16.392 1.961 38.170 1.00 10.28 177 LEU A C 1
ATOM 1370 O O . LEU A 1 180 ? -15.446 2.633 38.617 1.00 11.80 177 LEU A O 1
ATOM 1375 N N . ASP A 1 181 ? -17.382 1.476 38.935 1.00 11.42 178 ASP A N 1
ATOM 1376 C CA . ASP A 1 181 ? -17.360 1.673 40.386 1.00 12.24 178 ASP A CA 1
ATOM 1377 C C . ASP A 1 181 ? -16.056 1.115 41.001 1.00 12.38 178 ASP A C 1
ATOM 1378 O O . ASP A 1 181 ? -15.462 1.729 41.858 1.00 12.22 178 ASP A O 1
ATOM 1383 N N . LEU A 1 182 ? -15.679 -0.073 40.557 1.00 12.43 179 LEU A N 1
ATOM 1384 C CA . LEU A 1 182 ? -14.490 -0.728 41.036 1.00 12.37 179 LEU A CA 1
ATOM 1385 C C . LEU A 1 182 ? -13.219 0.036 40.678 1.00 13.29 179 LEU A C 1
ATOM 1386 O O . LEU A 1 182 ? -12.311 0.144 41.435 1.00 15.11 179 LEU A O 1
ATOM 1391 N N . VAL A 1 183 ? -13.216 0.528 39.454 1.00 12.76 180 VAL A N 1
ATOM 1392 C CA . VAL A 1 183 ? -12.091 1.292 38.937 1.00 13.13 180 VAL A CA 1
ATOM 1393 C C . VAL A 1 183 ? -11.896 2.580 39.770 1.00 11.42 180 VAL A C 1
ATOM 1394 O O . VAL A 1 183 ? -10.829 2.894 40.167 1.00 12.83 180 VAL A O 1
ATOM 1398 N N . GLU A 1 184 ? -12.990 3.252 40.035 1.00 11.42 181 GLU A N 1
ATOM 1399 C CA . GLU A 1 184 ? -12.935 4.463 40.894 1.00 13.61 181 GLU A CA 1
ATOM 1400 C C . GLU A 1 184 ? -12.470 4.127 42.303 1.00 16.30 181 GLU A C 1
ATOM 1401 O O . GLU A 1 184 ? -11.677 4.753 42.835 1.00 16.49 181 GLU A O 1
ATOM 1407 N N . GLY A 1 185 ? -13.008 3.042 42.845 1.00 19.06 182 GLY A N 1
ATOM 1408 C CA . GLY A 1 185 ? -12.678 2.621 44.193 1.00 17.06 182 GLY A CA 1
ATOM 1409 C C . GLY A 1 185 ? -11.203 2.303 44.323 1.00 17.16 182 GLY A C 1
ATOM 1410 O O . GLY A 1 185 ? -10.580 2.600 45.343 1.00 19.44 182 GLY A O 1
ATOM 1411 N N . THR A 1 186 ? -10.644 1.691 43.285 1.00 14.57 183 THR A N 1
ATOM 1412 C CA . THR A 1 186 ? -9.246 1.278 43.298 1.00 16.19 183 THR A CA 1
ATOM 1413 C C . THR A 1 186 ? -8.275 2.450 43.442 1.00 15.80 183 THR A C 1
ATOM 1414 O O . THR A 1 186 ? -7.280 2.344 44.159 1.00 19.12 183 THR A O 1
ATOM 1418 N N . VAL A 1 187 ? -8.551 3.561 42.764 1.00 16.00 184 VAL A N 1
ATOM 1419 C CA . VAL A 1 187 ? -7.627 4.716 42.817 1.00 14.48 184 VAL A CA 1
ATOM 1420 C C . VAL A 1 187 ? -7.815 5.609 44.069 1.00 14.71 184 VAL A C 1
ATOM 1421 O O . VAL A 1 187 ? -7.000 6.456 44.351 1.00 14.96 184 VAL A O 1
ATOM 1425 N N . ARG A 1 188 ? -8.893 5.391 44.791 1.00 15.71 185 ARG A N 1
ATOM 1426 C CA . ARG A 1 188 ? -9.182 6.136 46.021 1.00 19.81 185 ARG A CA 1
ATOM 1427 C C . ARG A 1 188 ? -8.538 5.565 47.237 1.00 27.28 185 ARG A C 1
ATOM 1428 O O . ARG A 1 188 ? -8.100 4.421 47.240 1.00 25.53 185 ARG A O 1
ATOM 1436 N N . LYS A 1 189 ? -8.501 6.414 48.274 1.00 29.95 186 LYS A N 1
ATOM 1437 C CA . LYS A 1 189 ? -8.001 6.046 49.632 1.00 33.53 186 LYS A CA 1
ATOM 1438 C C . LYS A 1 189 ? -8.870 5.025 50.276 1.00 34.59 186 LYS A C 1
ATOM 1439 O O . LYS A 1 189 ? -10.029 4.952 49.902 1.00 46.82 186 LYS A O 1
ATOM 1445 N N . ASN B 1 14 ? 1.947 -30.455 10.614 1.00 91.31 11 ASN B N 1
ATOM 1446 C CA . ASN B 1 14 ? 3.203 -29.651 10.548 1.00 61.26 11 ASN B CA 1
ATOM 1447 C C . ASN B 1 14 ? 3.094 -28.438 9.636 1.00 74.77 11 ASN B C 1
ATOM 1448 O O . ASN B 1 14 ? 3.411 -27.306 10.020 1.00 70.52 11 ASN B O 1
ATOM 1453 N N . SER B 1 15 ? 2.614 -28.652 8.423 1.00 54.25 12 SER B N 1
ATOM 1454 C CA . SER B 1 15 ? 2.565 -27.565 7.466 1.00 44.10 12 SER B CA 1
ATOM 1455 C C . SER B 1 15 ? 1.699 -26.495 8.098 1.00 59.93 12 SER B C 1
ATOM 1456 O O . SER B 1 15 ? 1.927 -25.298 7.924 1.00 65.62 12 SER B O 1
ATOM 1459 N N . ARG B 1 16 ? 0.691 -26.952 8.827 1.00 48.81 13 ARG B N 1
ATOM 1460 C CA . ARG B 1 16 ? -0.373 -26.085 9.348 1.00 48.77 13 ARG B CA 1
ATOM 1461 C C . ARG B 1 16 ? 0.159 -25.147 10.401 1.00 45.14 13 ARG B C 1
ATOM 1462 O O . ARG B 1 16 ? -0.337 -24.029 10.547 1.00 55.22 13 ARG B O 1
ATOM 1470 N N . GLN B 1 17 ? 1.135 -25.616 11.098 1.00 45.52 14 GLN B N 1
ATOM 1471 C CA . GLN B 1 17 ? 1.625 -24.748 12.047 1.00 48.07 14 GLN B CA 1
ATOM 1472 C C . GLN B 1 17 ? 2.396 -23.727 11.260 1.00 49.16 14 GLN B C 1
ATOM 1473 O O . GLN B 1 17 ? 2.427 -22.585 11.663 1.00 44.37 14 GLN B O 1
ATOM 1479 N N . GLU B 1 18 ? 2.880 -24.101 10.087 1.00 49.27 15 GLU B N 1
ATOM 1480 C CA . GLU B 1 18 ? 3.643 -23.191 9.246 1.00 50.01 15 GLU B CA 1
ATOM 1481 C C . GLU B 1 18 ? 2.817 -22.062 8.672 1.00 46.52 15 GLU B C 1
ATOM 1482 O O . GLU B 1 18 ? 3.212 -20.924 8.631 1.00 41.13 15 GLU B O 1
ATOM 1488 N N . ILE B 1 19 ? 1.667 -22.420 8.189 1.00 45.49 16 ILE B N 1
ATOM 1489 C CA . ILE B 1 19 ? 0.751 -21.468 7.588 1.00 40.38 16 ILE B CA 1
ATOM 1490 C C . ILE B 1 19 ? 0.224 -20.473 8.638 1.00 32.02 16 ILE B C 1
ATOM 1491 O O . ILE B 1 19 ? 0.116 -19.277 8.349 1.00 30.91 16 ILE B O 1
ATOM 1496 N N . LEU B 1 20 ? -0.069 -20.960 9.849 1.00 32.50 17 LEU B N 1
ATOM 1497 C CA . LEU B 1 20 ? -0.576 -20.084 10.936 1.00 30.06 17 LEU B CA 1
ATOM 1498 C C . LEU B 1 20 ? 0.535 -19.135 11.413 1.00 29.10 17 LEU B C 1
ATOM 1499 O O . LEU B 1 20 ? 0.301 -17.977 11.743 1.00 33.15 17 LEU B O 1
ATOM 1504 N N . GLU B 1 21 ? 1.752 -19.643 11.439 1.00 37.07 18 GLU B N 1
ATOM 1505 C CA . GLU B 1 21 ? 2.928 -18.865 11.859 1.00 31.59 18 GLU B CA 1
ATOM 1506 C C . GLU B 1 21 ? 3.175 -17.704 10.902 1.00 26.10 18 GLU B C 1
ATOM 1507 O O . GLU B 1 21 ? 3.405 -16.595 11.318 1.00 28.60 18 GLU B O 1
ATOM 1513 N N . GLY B 1 22 ? 3.093 -17.960 9.615 1.00 26.87 19 GLY B N 1
ATOM 1514 C CA . GLY B 1 22 ? 3.305 -16.929 8.586 1.00 27.93 19 GLY B CA 1
ATOM 1515 C C . GLY B 1 22 ? 2.162 -15.906 8.611 1.00 24.87 19 GLY B C 1
ATOM 1516 O O . GLY B 1 22 ? 2.377 -14.694 8.511 1.00 23.00 19 GLY B O 1
ATOM 1517 N N . ALA B 1 23 ? 0.944 -16.415 8.708 1.00 25.25 20 ALA B N 1
ATOM 1518 C CA . ALA B 1 23 ? -0.249 -15.585 8.815 1.00 23.78 20 ALA B CA 1
ATOM 1519 C C . ALA B 1 23 ? -0.106 -14.586 9.966 1.00 19.83 20 ALA B C 1
ATOM 1520 O O . ALA B 1 23 ? -0.390 -13.365 9.815 1.00 25.92 20 ALA B O 1
ATOM 1522 N N . ARG B 1 24 ? 0.310 -15.106 11.113 1.00 22.53 21 ARG B N 1
ATOM 1523 C CA . ARG B 1 24 ? 0.510 -14.303 12.331 1.00 21.90 21 ARG B CA 1
ATOM 1524 C C . ARG B 1 24 ? 1.441 -13.134 12.051 1.00 23.69 21 ARG B C 1
ATOM 1525 O O . ARG B 1 24 ? 1.116 -11.970 12.312 1.00 21.13 21 ARG B O 1
ATOM 1533 N N . ARG B 1 25 ? 2.583 -13.427 11.479 1.00 20.95 22 ARG B N 1
ATOM 1534 C CA . ARG B 1 25 ? 3.579 -12.393 11.178 1.00 21.00 22 ARG B CA 1
ATOM 1535 C C . ARG B 1 25 ? 3.022 -11.427 10.131 1.00 20.21 22 ARG B C 1
ATOM 1536 O O . ARG B 1 25 ? 3.226 -10.230 10.206 1.00 20.45 22 ARG B O 1
ATOM 1544 N N . CYS B 1 26 ? 2.275 -11.955 9.161 1.00 21.11 23 CYS B N 1
ATOM 1545 C CA . CYS B 1 26 ? 1.715 -11.129 8.108 1.00 21.62 23 CYS B CA 1
ATOM 1546 C C . CYS B 1 26 ? 0.658 -10.163 8.663 1.00 19.58 23 CYS B C 1
ATOM 1547 O O . CYS B 1 26 ? 0.701 -8.970 8.399 1.00 21.06 23 CYS B O 1
ATOM 1550 N N . PHE B 1 27 ? -0.266 -10.690 9.455 1.00 19.96 24 PHE B N 1
ATOM 1551 C CA . PHE B 1 27 ? -1.261 -9.841 10.135 1.00 18.06 24 PHE B CA 1
ATOM 1552 C C . PHE B 1 27 ? -0.575 -8.788 11.031 1.00 17.12 24 PHE B C 1
ATOM 1553 O O . PHE B 1 27 ? -0.976 -7.621 11.085 1.00 22.57 24 PHE B O 1
ATOM 1561 N N . ALA B 1 28 ? 0.468 -9.204 11.750 1.00 17.13 25 ALA B N 1
ATOM 1562 C CA . ALA B 1 28 ? 1.168 -8.225 12.606 1.00 19.17 25 ALA B CA 1
ATOM 1563 C C . ALA B 1 28 ? 1.775 -7.091 11.788 1.00 22.02 25 ALA B C 1
ATOM 1564 O O . ALA B 1 28 ? 1.657 -5.913 12.171 1.00 25.14 25 ALA B O 1
ATOM 1566 N N . GLU B 1 29 ? 2.414 -7.431 10.681 1.00 22.28 26 GLU B N 1
ATOM 1567 C CA . GLU B 1 29 ? 3.105 -6.462 9.847 1.00 22.32 26 GLU B CA 1
ATOM 1568 C C . GLU B 1 29 ? 2.184 -5.574 9.042 1.00 23.06 26 GLU B C 1
ATOM 1569 O O . GLU B 1 29 ? 2.414 -4.384 8.953 1.00 26.74 26 GLU B O 1
ATOM 1575 N N . HIS B 1 30 ? 1.175 -6.162 8.412 1.00 23.97 27 HIS B N 1
ATOM 1576 C CA . HIS B 1 30 ? 0.377 -5.469 7.386 1.00 24.55 27 HIS B CA 1
ATOM 1577 C C . HIS B 1 30 ? -1.050 -5.176 7.763 1.00 23.39 27 HIS B C 1
ATOM 1578 O O . HIS B 1 30 ? -1.760 -4.462 7.078 1.00 25.51 27 HIS B O 1
ATOM 1585 N N . GLY B 1 31 ? -1.490 -5.755 8.840 1.00 24.41 28 GLY B N 1
ATOM 1586 C CA . GLY B 1 31 ? -2.895 -5.686 9.206 1.00 22.61 28 GLY B CA 1
ATOM 1587 C C . GLY B 1 31 ? -3.785 -6.706 8.532 1.00 22.57 28 GLY B C 1
ATOM 1588 O O . GLY B 1 31 ? -3.309 -7.670 7.981 1.00 20.55 28 GLY B O 1
ATOM 1589 N N . TYR B 1 32 ? -5.099 -6.531 8.656 1.00 22.12 29 TYR B N 1
ATOM 1590 C CA . TYR B 1 32 ? -6.004 -7.506 8.128 1.00 20.43 29 TYR B CA 1
ATOM 1591 C C . TYR B 1 32 ? -6.200 -7.275 6.610 1.00 22.18 29 TYR B C 1
ATOM 1592 O O . TYR B 1 32 ? -5.934 -8.171 5.747 1.00 20.94 29 TYR B O 1
ATOM 1601 N N . GLU B 1 33 ? -6.638 -6.079 6.279 1.00 23.46 30 GLU B N 1
ATOM 1602 C CA . GLU B 1 33 ? -6.770 -5.660 4.862 1.00 25.44 30 GLU B CA 1
ATOM 1603 C C . GLU B 1 33 ? -5.463 -5.803 4.090 1.00 26.74 30 GLU B C 1
ATOM 1604 O O . GLU B 1 33 ? -5.484 -6.234 2.930 1.00 28.66 30 GLU B O 1
ATOM 1610 N N . GLY B 1 34 ? -4.348 -5.451 4.712 1.00 30.03 31 GLY B N 1
ATOM 1611 C CA . GLY B 1 34 ? -3.032 -5.466 4.082 1.00 29.84 31 GLY B CA 1
ATOM 1612 C C . GLY B 1 34 ? -2.456 -6.850 3.877 1.00 30.29 31 GLY B C 1
ATOM 1613 O O . GLY B 1 34 ? -1.433 -7.018 3.175 1.00 28.16 31 GLY B O 1
ATOM 1614 N N . ALA B 1 35 ? -3.086 -7.846 4.500 1.00 27.64 32 ALA B N 1
ATOM 1615 C CA . ALA B 1 35 ? -2.655 -9.236 4.374 1.00 26.16 32 ALA B CA 1
ATOM 1616 C C . ALA B 1 35 ? -3.198 -9.796 3.066 1.00 30.85 32 ALA B C 1
ATOM 1617 O O . ALA B 1 35 ? -4.157 -10.554 3.017 1.00 29.30 32 ALA B O 1
ATOM 1619 N N . THR B 1 36 ? -2.554 -9.385 1.992 1.00 39.70 33 THR B N 1
ATOM 1620 C CA . THR B 1 36 ? -2.915 -9.819 0.632 1.00 31.85 33 THR B CA 1
ATOM 1621 C C . THR B 1 36 ? -2.457 -11.257 0.434 1.00 34.20 33 THR B C 1
ATOM 1622 O O . THR B 1 36 ? -1.606 -11.769 1.182 1.00 32.41 33 THR B O 1
ATOM 1626 N N . VAL B 1 37 ? -3.001 -11.910 -0.592 1.00 38.10 34 VAL B N 1
ATOM 1627 C CA . VAL B 1 37 ? -2.595 -13.307 -0.880 1.00 40.84 34 VAL B CA 1
ATOM 1628 C C . VAL B 1 37 ? -1.078 -13.337 -1.097 1.00 36.12 34 VAL B C 1
ATOM 1629 O O . VAL B 1 37 ? -0.339 -14.208 -0.558 1.00 36.58 34 VAL B O 1
ATOM 1633 N N . ARG B 1 38 ? -0.614 -12.361 -1.866 1.00 41.18 35 ARG B N 1
ATOM 1634 C CA . ARG B 1 38 ? 0.823 -12.252 -2.206 1.00 46.90 35 ARG B CA 1
ATOM 1635 C C . ARG B 1 38 ? 1.668 -12.124 -0.932 1.00 38.86 35 ARG B C 1
ATOM 1636 O O . ARG B 1 38 ? 2.663 -12.839 -0.719 1.00 33.30 35 ARG B O 1
ATOM 1644 N N . ARG B 1 39 ? 1.248 -11.219 -0.056 1.00 39.83 36 ARG B N 1
ATOM 1645 C CA . ARG B 1 39 ? 1.935 -11.071 1.203 1.00 32.11 36 ARG B CA 1
ATOM 1646 C C . ARG B 1 39 ? 1.801 -12.305 2.088 1.00 32.76 36 ARG B C 1
ATOM 1647 O O . ARG B 1 39 ? 2.731 -12.638 2.779 1.00 31.54 36 ARG B O 1
ATOM 1655 N N . LEU B 1 40 ? 0.659 -13.014 2.045 1.00 27.54 37 LEU B N 1
ATOM 1656 C CA . LEU B 1 40 ? 0.526 -14.250 2.821 1.00 29.89 37 LEU B CA 1
ATOM 1657 C C . LEU B 1 40 ? 1.433 -15.347 2.255 1.00 28.01 37 LEU B C 1
ATOM 1658 O O . LEU B 1 40 ? 2.066 -16.101 2.997 1.00 27.51 37 LEU B O 1
ATOM 1663 N N . GLU B 1 41 ? 1.487 -15.436 0.943 1.00 35.94 38 GLU B N 1
ATOM 1664 C CA . GLU B 1 41 ? 2.467 -16.332 0.276 1.00 32.05 38 GLU B CA 1
ATOM 1665 C C . GLU B 1 41 ? 3.868 -15.923 0.716 1.00 38.02 38 GLU B C 1
ATOM 1666 O O . GLU B 1 41 ? 4.643 -16.760 1.208 1.00 34.11 38 GLU B O 1
ATOM 1672 N N . GLU B 1 42 ? 4.177 -14.622 0.597 1.00 32.09 39 GLU B N 1
ATOM 1673 C CA . GLU B 1 42 ? 5.497 -14.121 1.008 1.00 31.49 39 GLU B CA 1
ATOM 1674 C C . GLU B 1 42 ? 5.807 -14.578 2.413 1.00 32.67 39 GLU B C 1
ATOM 1675 O O . GLU B 1 42 ? 6.880 -15.058 2.682 1.00 35.32 39 GLU B O 1
ATOM 1681 N N . ALA B 1 43 ? 4.822 -14.466 3.315 1.00 33.80 40 ALA B N 1
ATOM 1682 C CA . ALA B 1 43 ? 5.023 -14.775 4.748 1.00 27.82 40 ALA B CA 1
ATOM 1683 C C . ALA B 1 43 ? 5.037 -16.267 5.027 1.00 34.17 40 ALA B C 1
ATOM 1684 O O . ALA B 1 43 ? 5.564 -16.720 6.043 1.00 26.90 40 ALA B O 1
ATOM 1686 N N . THR B 1 44 ? 4.333 -17.031 4.172 1.00 34.16 41 THR B N 1
ATOM 1687 C CA . THR B 1 44 ? 4.197 -18.473 4.435 1.00 30.82 41 THR B CA 1
ATOM 1688 C C . THR B 1 44 ? 5.149 -19.185 3.515 1.00 36.14 41 THR B C 1
ATOM 1689 O O . THR B 1 44 ? 5.691 -20.243 3.859 1.00 37.17 41 THR B O 1
ATOM 1693 N N . GLY B 1 45 ? 5.370 -18.530 2.361 1.00 34.66 42 GLY B N 1
ATOM 1694 C CA . GLY B 1 45 ? 6.057 -19.085 1.205 1.00 40.52 42 GLY B CA 1
ATOM 1695 C C . GLY B 1 45 ? 5.321 -20.290 0.665 1.00 39.89 42 GLY B C 1
ATOM 1696 O O . GLY B 1 45 ? 5.909 -21.213 0.119 1.00 45.87 42 GLY B O 1
ATOM 1697 N N . LYS B 1 46 ? 4.008 -20.283 0.861 1.00 33.60 43 LYS B N 1
ATOM 1698 C CA . LYS B 1 46 ? 3.153 -21.391 0.464 1.00 28.10 43 LYS B CA 1
ATOM 1699 C C . LYS B 1 46 ? 2.129 -20.908 -0.549 1.00 33.65 43 LYS B C 1
ATOM 1700 O O . LYS B 1 46 ? 1.551 -19.832 -0.392 1.00 38.39 43 LYS B O 1
ATOM 1706 N N . SER B 1 47 ? 1.908 -21.698 -1.593 1.00 34.68 44 SER B N 1
ATOM 1707 C CA . SER B 1 47 ? 1.005 -21.285 -2.654 1.00 38.39 44 SER B CA 1
ATOM 1708 C C . SER B 1 47 ? -0.399 -21.083 -2.101 1.00 44.89 44 SER B C 1
ATOM 1709 O O . SER B 1 47 ? -0.887 -21.874 -1.294 1.00 44.48 44 SER B O 1
ATOM 1712 N N . ARG B 1 48 ? -1.038 -20.008 -2.548 1.00 33.08 45 ARG B N 1
ATOM 1713 C CA . ARG B 1 48 ? -2.313 -19.664 -2.121 1.00 42.99 45 ARG B CA 1
ATOM 1714 C C . ARG B 1 48 ? -3.167 -20.922 -1.999 1.00 38.55 45 ARG B C 1
ATOM 1715 O O . ARG B 1 48 ? -3.935 -21.074 -1.062 1.00 43.04 45 ARG B O 1
ATOM 1723 N N . GLY B 1 49 ? -3.002 -21.856 -2.915 1.00 34.65 46 GLY B N 1
ATOM 1724 C CA . GLY B 1 49 ? -3.708 -23.079 -2.770 1.00 33.09 46 GLY B CA 1
ATOM 1725 C C . GLY B 1 49 ? -3.351 -23.826 -1.534 1.00 34.72 46 GLY B C 1
ATOM 1726 O O . GLY B 1 49 ? -4.228 -24.310 -0.918 1.00 45.02 46 GLY B O 1
ATOM 1727 N N . ALA B 1 50 ? -2.104 -23.922 -1.114 1.00 37.32 47 ALA B N 1
ATOM 1728 C CA . ALA B 1 50 ? -1.910 -24.637 0.114 1.00 40.80 47 ALA B CA 1
ATOM 1729 C C . ALA B 1 50 ? -2.636 -23.890 1.268 1.00 44.63 47 ALA B C 1
ATOM 1730 O O . ALA B 1 50 ? -3.479 -24.436 1.968 1.00 41.99 47 ALA B O 1
ATOM 1732 N N . ILE B 1 51 ? -2.425 -22.587 1.299 1.00 45.59 48 ILE B N 1
ATOM 1733 C CA . ILE B 1 51 ? -2.872 -21.806 2.439 1.00 34.09 48 ILE B CA 1
ATOM 1734 C C . ILE B 1 51 ? -4.395 -21.958 2.592 1.00 37.71 48 ILE B C 1
ATOM 1735 O O . ILE B 1 51 ? -4.910 -22.270 3.671 1.00 42.26 48 ILE B O 1
ATOM 1740 N N . PHE B 1 52 ? -5.159 -21.657 1.560 1.00 34.27 49 PHE B N 1
ATOM 1741 C CA . PHE B 1 52 ? -6.615 -21.673 1.676 1.00 36.47 49 PHE B CA 1
ATOM 1742 C C . PHE B 1 52 ? -7.343 -22.989 1.439 1.00 56.13 49 PHE B C 1
ATOM 1743 O O . PHE B 1 52 ? -8.506 -23.105 1.726 1.00 40.58 49 PHE B O 1
ATOM 1751 N N . HIS B 1 53 ? -6.662 -23.954 0.877 1.00 49.94 50 HIS B N 1
ATOM 1752 C CA . HIS B 1 53 ? -7.311 -25.229 0.674 1.00 43.98 50 HIS B CA 1
ATOM 1753 C C . HIS B 1 53 ? -7.747 -25.475 2.050 1.00 53.83 50 HIS B C 1
ATOM 1754 O O . HIS B 1 53 ? -8.747 -26.095 2.311 1.00 49.16 50 HIS B O 1
ATOM 1761 N N . HIS B 1 54 ? -6.859 -25.040 2.911 1.00 59.83 51 HIS B N 1
ATOM 1762 C CA . HIS B 1 54 ? -6.857 -25.315 4.332 1.00 55.83 51 HIS B CA 1
ATOM 1763 C C . HIS B 1 54 ? -7.972 -24.682 5.152 1.00 62.90 51 HIS B C 1
ATOM 1764 O O . HIS B 1 54 ? -8.495 -25.290 6.057 1.00 84.42 51 HIS B O 1
ATOM 1765 N N . PHE B 1 55 ? -8.311 -23.466 4.798 1.00 40.76 52 PHE B N 1
ATOM 1766 C CA . PHE B 1 55 ? -9.044 -22.547 5.636 1.00 34.73 52 PHE B CA 1
ATOM 1767 C C . PHE B 1 55 ? -10.170 -21.863 4.890 1.00 34.64 52 PHE B C 1
ATOM 1768 O O . PHE B 1 55 ? -11.076 -21.313 5.462 1.00 42.87 52 PHE B O 1
ATOM 1776 N N . GLY B 1 56 ? -10.062 -21.864 3.581 1.00 29.68 53 GLY B N 1
ATOM 1777 C CA . GLY B 1 56 ? -11.067 -21.282 2.715 1.00 30.25 53 GLY B CA 1
ATOM 1778 C C . GLY B 1 56 ? -10.919 -19.812 2.428 1.00 25.19 53 GLY B C 1
ATOM 1779 O O . GLY B 1 56 ? -10.882 -19.409 1.245 1.00 30.93 53 GLY B O 1
ATOM 1780 N N . ASP B 1 57 ? -10.833 -18.988 3.470 1.00 23.93 54 ASP B N 1
ATOM 1781 C CA . ASP B 1 57 ? -10.695 -17.556 3.336 1.00 21.31 54 ASP B CA 1
ATOM 1782 C C . ASP B 1 57 ? -9.848 -16.942 4.472 1.00 23.02 54 ASP B C 1
ATOM 1783 O O . ASP B 1 57 ? -9.485 -17.623 5.454 1.00 26.85 54 ASP B O 1
ATOM 1788 N N . LYS B 1 58 ? -9.553 -15.652 4.308 1.00 19.98 55 LYS B N 1
ATOM 1789 C CA . LYS B 1 58 ? -8.782 -14.886 5.259 1.00 22.40 55 LYS B CA 1
ATOM 1790 C C . LYS B 1 58 ? -9.426 -14.841 6.660 1.00 23.40 55 LYS B C 1
ATOM 1791 O O . LYS B 1 58 ? -8.718 -14.957 7.659 1.00 21.76 55 LYS B O 1
ATOM 1797 N N . GLU B 1 59 ? -10.758 -14.675 6.708 1.00 23.22 56 GLU B N 1
ATOM 1798 C CA . GLU B 1 59 ? -11.518 -14.655 7.965 1.00 19.55 56 GLU B CA 1
ATOM 1799 C C . GLU B 1 59 ? -11.198 -15.902 8.788 1.00 16.80 56 GLU B C 1
ATOM 1800 O O . GLU B 1 59 ? -10.983 -15.824 9.997 1.00 21.31 56 GLU B O 1
ATOM 1806 N N . ASN B 1 60 ? -11.203 -17.057 8.142 1.00 20.27 57 ASN B N 1
ATOM 1807 C CA . ASN B 1 60 ? -11.022 -18.343 8.807 1.00 21.42 57 ASN B CA 1
ATOM 1808 C C . ASN B 1 60 ? -9.603 -18.598 9.241 1.00 19.94 57 ASN B C 1
ATOM 1809 O O . ASN B 1 60 ? -9.361 -19.255 10.235 1.00 19.01 57 ASN B O 1
ATOM 1814 N N . LEU B 1 61 ? -8.647 -18.053 8.496 1.00 22.04 58 LEU B N 1
ATOM 1815 C CA . LEU B 1 61 ? -7.248 -18.127 8.895 1.00 24.76 58 LEU B CA 1
ATOM 1816 C C . LEU B 1 61 ? -7.068 -17.306 10.167 1.00 22.15 58 LEU B C 1
ATOM 1817 O O . LEU B 1 61 ? -6.401 -17.728 11.111 1.00 24.71 58 LEU B O 1
ATOM 1822 N N . PHE B 1 62 ? -7.684 -16.129 10.174 1.00 20.42 59 PHE B N 1
ATOM 1823 C CA . PHE B 1 62 ? -7.722 -15.266 11.326 1.00 19.04 59 PHE B CA 1
ATOM 1824 C C . PHE B 1 62 ? -8.331 -15.944 12.542 1.00 15.87 59 PHE B C 1
ATOM 1825 O O . PHE B 1 62 ? -7.787 -15.855 13.668 1.00 16.99 59 PHE B O 1
ATOM 1833 N N . LEU B 1 63 ? -9.468 -16.599 12.327 1.00 14.60 60 LEU B N 1
ATOM 1834 C CA . LEU B 1 63 ? -10.169 -17.253 13.438 1.00 11.67 60 LEU B CA 1
ATOM 1835 C C . LEU B 1 63 ? -9.314 -18.459 13.977 1.00 12.68 60 LEU B C 1
ATOM 1836 O O . LEU B 1 63 ? -9.287 -18.743 15.177 1.00 14.24 60 LEU B O 1
ATOM 1841 N N . ALA B 1 64 ? -8.617 -19.150 13.085 1.00 14.00 61 ALA B N 1
ATOM 1842 C CA . ALA B 1 64 ? -7.738 -20.302 13.449 1.00 14.16 61 ALA B CA 1
ATOM 1843 C C . ALA B 1 64 ? -6.577 -19.865 14.330 1.00 15.33 61 ALA B C 1
ATOM 1844 O O . ALA B 1 64 ? -6.220 -20.492 15.355 1.00 15.69 61 ALA B O 1
ATOM 1846 N N . LEU B 1 65 ? -5.968 -18.764 13.910 1.00 16.46 62 LEU B N 1
ATOM 1847 C CA A LEU B 1 65 ? -4.955 -18.090 14.702 0.50 15.30 62 LEU B CA 1
ATOM 1848 C CA B LEU B 1 65 ? -4.953 -18.125 14.698 0.50 15.05 62 LEU B CA 1
ATOM 1849 C C . LEU B 1 65 ? -5.513 -17.684 16.043 1.00 15.65 62 LEU B C 1
ATOM 1850 O O . LEU B 1 65 ? -4.845 -17.865 17.095 1.00 17.10 62 LEU B O 1
ATOM 1859 N N . ALA B 1 66 ? -6.710 -17.122 16.047 1.00 16.00 63 ALA B N 1
ATOM 1860 C CA . ALA B 1 66 ? -7.349 -16.640 17.335 1.00 13.81 63 ALA B CA 1
ATOM 1861 C C . ALA B 1 66 ? -7.467 -17.807 18.324 1.00 13.99 63 ALA B C 1
ATOM 1862 O O . ALA B 1 66 ? -7.173 -17.672 19.533 1.00 14.77 63 ALA B O 1
ATOM 1864 N N . ARG B 1 67 ? -7.907 -18.941 17.808 1.00 14.16 64 ARG B N 1
ATOM 1865 C CA . ARG B 1 67 ? -8.047 -20.188 18.599 1.00 12.15 64 ARG B CA 1
ATOM 1866 C C . ARG B 1 67 ? -6.726 -20.674 19.136 1.00 12.69 64 ARG B C 1
ATOM 1867 O O . ARG B 1 67 ? -6.631 -21.030 20.323 1.00 14.37 64 ARG B O 1
ATOM 1875 N N . GLU B 1 68 ? -5.684 -20.678 18.291 1.00 15.83 65 GLU B N 1
ATOM 1876 C CA . GLU B 1 68 ? -4.362 -21.141 18.672 1.00 17.75 65 GLU B CA 1
ATOM 1877 C C . GLU B 1 68 ? -3.825 -20.312 19.813 1.00 17.25 65 GLU B C 1
ATOM 1878 O O . GLU B 1 68 ? -3.359 -20.829 20.852 1.00 17.38 65 GLU B O 1
ATOM 1884 N N . ASP B 1 69 ? -3.972 -19.013 19.691 1.00 17.84 66 ASP B N 1
ATOM 1885 C CA . ASP B 1 69 ? -3.461 -18.129 20.728 1.00 19.94 66 ASP B CA 1
ATOM 1886 C C . ASP B 1 69 ? -4.355 -18.039 21.965 1.00 13.88 66 ASP B C 1
ATOM 1887 O O . ASP B 1 69 ? -3.843 -17.883 23.116 1.00 15.86 66 ASP B O 1
ATOM 1892 N N . ALA B 1 70 ? -5.641 -18.270 21.808 1.00 14.62 67 ALA B N 1
ATOM 1893 C CA . ALA B 1 70 ? -6.541 -18.440 22.969 1.00 13.03 67 ALA B CA 1
ATOM 1894 C C . ALA B 1 70 ? -6.108 -19.652 23.807 1.00 11.75 67 ALA B C 1
ATOM 1895 O O . ALA B 1 70 ? -6.177 -19.625 25.065 1.00 13.06 67 ALA B O 1
ATOM 1897 N N . ALA B 1 71 ? -5.655 -20.713 23.139 1.00 11.88 68 ALA B N 1
ATOM 1898 C CA . ALA B 1 71 ? -5.258 -21.913 23.815 1.00 11.40 68 ALA B CA 1
ATOM 1899 C C . ALA B 1 71 ? -3.985 -21.686 24.605 1.00 10.14 68 ALA B C 1
ATOM 1900 O O . ALA B 1 71 ? -3.815 -22.187 25.742 1.00 14.55 68 ALA B O 1
ATOM 1902 N N . ARG B 1 72 ? -3.053 -20.976 24.009 1.00 15.56 69 ARG B N 1
ATOM 1903 C CA . ARG B 1 72 ? -1.807 -20.647 24.688 1.00 14.30 69 ARG B CA 1
ATOM 1904 C C . ARG B 1 72 ? -2.066 -19.766 25.922 1.00 12.51 69 ARG B C 1
ATOM 1905 O O . ARG B 1 72 ? -1.529 -20.045 27.000 1.00 13.79 69 ARG B O 1
ATOM 1913 N N . MET B 1 73 ? -2.854 -18.716 25.719 1.00 10.63 70 MET B N 1
ATOM 1914 C CA . MET B 1 73 ? -3.261 -17.826 26.829 1.00 10.52 70 MET B CA 1
ATOM 1915 C C . MET B 1 73 ? -3.970 -18.616 27.933 1.00 10.06 70 MET B C 1
ATOM 1916 O O . MET B 1 73 ? -3.777 -18.353 29.082 1.00 10.64 70 MET B O 1
ATOM 1921 N N . ALA B 1 74 ? -4.804 -19.573 27.511 1.00 9.81 71 ALA B N 1
ATOM 1922 C CA . ALA B 1 74 ? -5.558 -20.395 28.458 1.00 10.41 71 ALA B CA 1
ATOM 1923 C C . ALA B 1 74 ? -4.600 -21.160 29.359 1.00 11.59 71 ALA B C 1
ATOM 1924 O O . ALA B 1 74 ? -4.910 -21.354 30.535 1.00 11.58 71 ALA B O 1
ATOM 1926 N N . GLU B 1 75 ? -3.507 -21.666 28.793 1.00 11.04 72 GLU B N 1
ATOM 1927 C CA . GLU B 1 75 ? -2.514 -22.387 29.595 1.00 10.26 72 GLU B CA 1
ATOM 1928 C C . GLU B 1 75 ? -1.910 -21.467 30.661 1.00 11.61 72 GLU B C 1
ATOM 1929 O O . GLU B 1 75 ? -1.770 -21.830 31.828 1.00 10.46 72 GLU B O 1
ATOM 1935 N N . VAL B 1 76 ? -1.493 -20.283 30.214 1.00 10.18 73 VAL B N 1
ATOM 1936 C CA . VAL B 1 76 ? -0.958 -19.289 31.140 1.00 9.64 73 VAL B CA 1
ATOM 1937 C C . VAL B 1 76 ? -1.958 -18.918 32.212 1.00 7.90 73 VAL B C 1
ATOM 1938 O O . VAL B 1 76 ? -1.602 -18.813 33.397 1.00 10.03 73 VAL B O 1
ATOM 1942 N N . VAL B 1 77 ? -3.201 -18.705 31.821 1.00 8.43 74 VAL B N 1
ATOM 1943 C CA . VAL B 1 77 ? -4.234 -18.394 32.796 1.00 8.85 74 VAL B CA 1
ATOM 1944 C C . VAL B 1 77 ? -4.344 -19.470 33.880 1.00 8.29 74 VAL B C 1
ATOM 1945 O O . VAL B 1 77 ? -4.507 -19.188 35.091 1.00 8.90 74 VAL B O 1
ATOM 1949 N N . SER B 1 78 ? -4.309 -20.740 33.456 1.00 9.77 75 SER B N 1
ATOM 1950 C CA . SER B 1 78 ? -4.377 -21.834 34.419 1.00 10.06 75 SER B CA 1
ATOM 1951 C C . SER B 1 78 ? -3.255 -21.817 35.442 1.00 8.83 75 SER B C 1
ATOM 1952 O O . SER B 1 78 ? -3.424 -22.324 36.547 1.00 12.35 75 SER B O 1
ATOM 1955 N N . GLU B 1 79 ? -2.102 -21.351 35.047 1.00 10.09 76 GLU B N 1
ATOM 1956 C CA . GLU B 1 79 ? -1.000 -21.198 35.990 1.00 10.04 76 GLU B CA 1
ATOM 1957 C C . GLU B 1 79 ? -1.124 -19.966 36.873 1.00 9.55 76 GLU B C 1
ATOM 1958 O O . GLU B 1 79 ? -1.000 -20.058 38.105 1.00 10.23 76 GLU B O 1
ATOM 1964 N N . ASN B 1 80 ? -1.372 -18.815 36.278 1.00 9.12 77 ASN B N 1
ATOM 1965 C CA . ASN B 1 80 ? -1.281 -17.553 37.040 1.00 9.37 77 ASN B CA 1
ATOM 1966 C C . ASN B 1 80 ? -2.100 -16.363 36.512 1.00 9.38 77 ASN B C 1
ATOM 1967 O O . ASN B 1 80 ? -1.699 -15.204 36.690 1.00 11.55 77 ASN B O 1
ATOM 1972 N N . GLY B 1 81 ? -3.274 -16.666 35.918 1.00 9.06 78 GLY B N 1
ATOM 1973 C CA . GLY B 1 81 ? -4.312 -15.695 35.625 1.00 8.39 78 GLY B CA 1
ATOM 1974 C C . GLY B 1 81 ? -4.048 -14.823 34.391 1.00 9.31 78 GLY B C 1
ATOM 1975 O O . GLY B 1 81 ? -3.003 -14.923 33.719 1.00 8.36 78 GLY B O 1
ATOM 1976 N N . LEU B 1 82 ? -5.024 -13.992 34.105 1.00 9.00 79 LEU B N 1
ATOM 1977 C CA . LEU B 1 82 ? -4.956 -13.029 32.998 1.00 10.43 79 LEU B CA 1
ATOM 1978 C C . LEU B 1 82 ? -3.874 -12.032 33.224 1.00 9.74 79 LEU B C 1
ATOM 1979 O O . LEU B 1 82 ? -3.218 -11.577 32.293 1.00 11.09 79 LEU B O 1
ATOM 1984 N N . VAL B 1 83 ? -3.614 -11.687 34.472 1.00 9.66 80 VAL B N 1
ATOM 1985 C CA . VAL B 1 83 ? -2.470 -10.785 34.773 1.00 11.34 80 VAL B CA 1
ATOM 1986 C C . VAL B 1 83 ? -1.159 -11.327 34.281 1.00 8.55 80 VAL B C 1
ATOM 1987 O O . VAL B 1 83 ? -0.314 -10.594 33.731 1.00 10.34 80 VAL B O 1
ATOM 1991 N N . GLU B 1 84 ? -0.969 -12.658 34.402 1.00 8.08 81 GLU B N 1
ATOM 1992 C CA . GLU B 1 84 ? 0.260 -13.262 33.913 1.00 8.08 81 GLU B CA 1
ATOM 1993 C C . GLU B 1 84 ? 0.350 -13.242 32.354 1.00 7.52 81 GLU B C 1
ATOM 1994 O O . GLU B 1 84 ? 1.424 -13.072 31.806 1.00 10.66 81 GLU B O 1
ATOM 2000 N N . VAL B 1 85 ? -0.793 -13.323 31.668 1.00 9.02 82 VAL B N 1
ATOM 2001 C CA . VAL B 1 85 ? -0.813 -13.194 30.243 1.00 9.35 82 VAL B CA 1
ATOM 2002 C C . VAL B 1 85 ? -0.294 -11.793 29.918 1.00 9.07 82 VAL B C 1
ATOM 2003 O O . VAL B 1 85 ? 0.505 -11.594 29.027 1.00 10.46 82 VAL B O 1
ATOM 2007 N N . MET B 1 86 ? -0.796 -10.817 30.648 1.00 10.26 83 MET B N 1
ATOM 2008 C CA . MET B 1 86 ? -0.382 -9.434 30.408 1.00 10.59 83 MET B CA 1
AT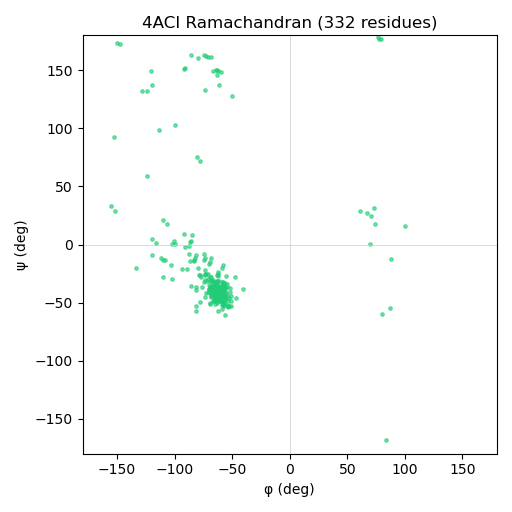OM 2009 C C . MET B 1 86 ? 1.083 -9.175 30.748 1.00 11.22 83 MET B C 1
ATOM 2010 O O . MET B 1 86 ? 1.748 -8.445 30.018 1.00 12.76 83 MET B O 1
ATOM 2015 N N . ARG B 1 87 ? 1.590 -9.785 31.820 1.00 10.24 84 ARG B N 1
ATOM 2016 C CA . ARG B 1 87 ? 3.025 -9.687 32.140 1.00 12.62 84 ARG B CA 1
ATOM 2017 C C . ARG B 1 87 ? 3.862 -10.251 30.963 1.00 12.09 84 ARG B C 1
ATOM 2018 O O . ARG B 1 87 ? 4.879 -9.693 30.576 1.00 14.17 84 ARG B O 1
ATOM 2026 N N . GLY B 1 88 ? 3.423 -11.374 30.410 1.00 9.93 85 GLY B N 1
ATOM 2027 C CA . GLY B 1 88 ? 4.070 -11.943 29.248 1.00 11.61 85 GLY B CA 1
ATOM 2028 C C . GLY B 1 88 ? 4.080 -11.056 28.017 1.00 14.22 85 GLY B C 1
ATOM 2029 O O . GLY B 1 88 ? 5.102 -11.006 27.305 1.00 13.70 85 GLY B O 1
ATOM 2030 N N . MET B 1 89 ? 3.004 -10.306 27.815 1.00 10.39 86 MET B N 1
ATOM 2031 C CA . MET B 1 89 ? 2.867 -9.365 26.690 1.00 12.13 86 MET B CA 1
ATOM 2032 C C . MET B 1 89 ? 3.901 -8.237 26.873 1.00 13.29 86 MET B C 1
ATOM 2033 O O . MET B 1 89 ? 4.522 -7.757 25.934 1.00 16.46 86 MET B O 1
ATOM 2038 N N . LEU B 1 90 ? 4.104 -7.837 28.089 1.00 11.45 87 LEU B N 1
ATOM 2039 C CA . LEU B 1 90 ? 5.146 -6.827 28.315 1.00 15.10 87 LEU B CA 1
ATOM 2040 C C . LEU B 1 90 ? 6.565 -7.393 28.052 1.00 15.16 87 LEU B C 1
ATOM 2041 O O . LEU B 1 90 ? 7.459 -6.702 27.569 1.00 16.20 87 LEU B O 1
ATOM 2046 N N . GLU B 1 91 ? 6.737 -8.608 28.467 1.00 14.81 88 GLU B N 1
ATOM 2047 C CA . GLU B 1 91 ? 8.057 -9.269 28.315 1.00 17.03 88 GLU B CA 1
ATOM 2048 C C . GLU B 1 91 ? 8.416 -9.491 26.878 1.00 16.74 88 GLU B C 1
ATOM 2049 O O . GLU B 1 91 ? 9.609 -9.434 26.531 1.00 21.51 88 GLU B O 1
ATOM 2051 N N . ASP B 1 92 ? 7.422 -9.731 26.005 1.00 18.53 89 ASP B N 1
ATOM 2052 C CA . ASP B 1 92 ? 7.678 -9.847 24.552 1.00 21.81 89 ASP B CA 1
ATOM 2053 C C . ASP B 1 92 ? 6.425 -9.453 23.799 1.00 20.40 89 ASP B C 1
ATOM 2054 O O . ASP B 1 92 ? 5.530 -10.304 23.570 1.00 25.91 89 ASP B O 1
ATOM 2059 N N . PRO B 1 93 ? 6.343 -8.180 23.435 1.00 24.65 90 PRO B N 1
ATOM 2060 C CA . PRO B 1 93 ? 5.102 -7.714 22.847 1.00 25.52 90 PRO B CA 1
ATOM 2061 C C . PRO B 1 93 ? 4.852 -8.278 21.482 1.00 28.80 90 PRO B C 1
ATOM 2062 O O . PRO B 1 93 ? 3.716 -8.214 21.001 1.00 31.93 90 PRO B O 1
ATOM 2066 N N . GLU B 1 94 ? 5.807 -8.831 20.881 1.00 27.59 91 GLU B N 1
ATOM 2067 C CA . GLU B 1 94 ? 5.680 -9.286 19.478 1.00 29.09 91 GLU B CA 1
ATOM 2068 C C . GLU B 1 94 ? 4.909 -10.617 19.403 1.00 28.68 91 GLU B C 1
ATOM 2069 O O . GLU B 1 94 ? 4.273 -10.898 18.413 1.00 26.87 91 GLU B O 1
ATOM 2075 N N . ARG B 1 95 ? 4.922 -11.352 20.366 1.00 24.99 92 ARG B N 1
ATOM 2076 C CA . ARG B 1 95 ? 4.239 -12.662 20.383 1.00 23.36 92 ARG B CA 1
ATOM 2077 C C . ARG B 1 95 ? 2.727 -12.591 19.964 1.00 21.71 92 ARG B C 1
ATOM 2078 O O . ARG B 1 95 ? 2.242 -13.308 19.087 1.00 24.20 92 ARG B O 1
ATOM 2086 N N . TYR B 1 96 ? 1.999 -11.706 20.637 1.00 19.36 93 TYR B N 1
ATOM 2087 C CA . TYR B 1 96 ? 0.598 -11.448 20.350 1.00 19.43 93 TYR B CA 1
ATOM 2088 C C . TYR B 1 96 ? 0.323 -10.116 19.652 1.00 14.70 93 TYR B C 1
ATOM 2089 O O . TYR B 1 96 ? -0.802 -9.617 19.646 1.00 15.09 93 TYR B O 1
ATOM 2098 N N . ASP B 1 97 ? 1.353 -9.542 19.079 1.00 20.25 94 ASP B N 1
ATOM 2099 C CA . ASP B 1 97 ? 1.201 -8.270 18.323 1.00 20.20 94 ASP B CA 1
ATOM 2100 C C . ASP B 1 97 ? 0.135 -8.352 17.219 1.00 17.92 94 ASP B C 1
ATOM 2101 O O . ASP B 1 97 ? -0.616 -7.367 16.974 1.00 21.39 94 ASP B O 1
ATOM 2106 N N . TRP B 1 98 ? 0.007 -9.544 16.601 1.00 15.32 95 TRP B N 1
ATOM 2107 C CA . TRP B 1 98 ? -1.000 -9.674 15.559 1.00 16.57 95 TRP B CA 1
ATOM 2108 C C . TRP B 1 98 ? -2.437 -9.297 16.029 1.00 18.33 95 TRP B C 1
ATOM 2109 O O . TRP B 1 98 ? -3.296 -8.898 15.224 1.00 17.70 95 TRP B O 1
ATOM 2120 N N . MET B 1 99 ? -2.711 -9.454 17.338 1.00 16.04 96 MET B N 1
ATOM 2121 C CA . MET B 1 99 ? -4.031 -9.108 17.918 1.00 18.06 96 MET B CA 1
ATOM 2122 C C . MET B 1 99 ? -4.459 -7.643 17.709 1.00 16.02 96 MET B C 1
ATOM 2123 O O . MET B 1 99 ? -5.636 -7.303 17.843 1.00 18.04 96 MET B O 1
ATOM 2128 N N . SER B 1 100 ? -3.512 -6.795 17.387 1.00 16.37 97 SER B N 1
ATOM 2129 C CA . SER B 1 100 ? -3.785 -5.457 16.902 1.00 15.69 97 SER B CA 1
ATOM 2130 C C . SER B 1 100 ? -4.842 -5.422 15.799 1.00 15.93 97 SER B C 1
ATOM 2131 O O . SER B 1 100 ? -5.565 -4.417 15.621 1.00 15.78 97 SER B O 1
ATOM 2134 N N . VAL B 1 101 ? -4.956 -6.507 15.033 1.00 15.35 98 VAL B N 1
ATOM 2135 C CA . VAL B 1 101 ? -5.930 -6.516 13.915 1.00 18.64 98 VAL B CA 1
ATOM 2136 C C . VAL B 1 101 ? -7.384 -6.347 14.401 1.00 15.52 98 VAL B C 1
ATOM 2137 O O . VAL B 1 101 ? -8.210 -5.831 13.675 1.00 18.20 98 VAL B O 1
ATOM 2141 N N . ARG B 1 102 ? -7.662 -6.689 15.670 1.00 17.75 99 ARG B N 1
ATOM 2142 C CA . ARG B 1 102 ? -9.001 -6.453 16.243 1.00 17.20 99 ARG B CA 1
ATOM 2143 C C . ARG B 1 102 ? -9.443 -4.977 16.160 1.00 17.70 99 ARG B C 1
ATOM 2144 O O . ARG B 1 102 ? -10.626 -4.663 15.948 1.00 18.04 99 ARG B O 1
ATOM 2152 N N . LEU B 1 103 ? -8.470 -4.089 16.271 1.00 18.57 100 LEU B N 1
ATOM 2153 C CA . LEU B 1 103 ? -8.685 -2.658 16.218 1.00 17.50 100 LEU B CA 1
ATOM 2154 C C . LEU B 1 103 ? -8.981 -2.194 14.789 1.00 15.64 100 LEU B C 1
ATOM 2155 O O . LEU B 1 103 ? -9.555 -1.122 14.546 1.00 20.30 100 LEU B O 1
ATOM 2160 N N . GLU B 1 104 ? -8.574 -2.999 13.816 1.00 12.64 101 GLU B N 1
ATOM 2161 C CA . GLU B 1 104 ? -8.853 -2.711 12.451 1.00 14.61 101 GLU B CA 1
ATOM 2162 C C . GLU B 1 104 ? -10.238 -3.124 12.003 1.00 14.77 101 GLU B C 1
ATOM 2163 O O . GLU B 1 104 ? -10.883 -2.408 11.219 1.00 16.74 101 GLU B O 1
ATOM 2169 N N . ILE B 1 105 ? -10.695 -4.245 12.539 1.00 14.73 102 ILE B N 1
ATOM 2170 C CA . ILE B 1 105 ? -11.933 -4.880 12.096 1.00 13.47 102 ILE B CA 1
ATOM 2171 C C . ILE B 1 105 ? -13.084 -4.812 13.125 1.00 11.78 102 ILE B C 1
ATOM 2172 O O . ILE B 1 105 ? -14.037 -5.569 13.066 1.00 11.75 102 ILE B O 1
ATOM 2177 N N . SER B 1 106 ? -13.009 -3.875 14.060 1.00 12.26 103 SER B N 1
ATOM 2178 C CA . SER B 1 106 ? -13.996 -3.873 15.182 1.00 11.37 103 SER B CA 1
ATOM 2179 C C . SER B 1 106 ? -15.430 -3.745 14.729 1.00 11.41 103 SER B C 1
ATOM 2180 O O . SER B 1 106 ? -16.300 -4.386 15.283 1.00 11.23 103 SER B O 1
ATOM 2183 N N . LYS B 1 107 ? -15.688 -2.944 13.691 1.00 12.01 104 LYS B N 1
ATOM 2184 C CA . LYS B 1 107 ? -17.077 -2.745 13.284 1.00 13.45 104 LYS B CA 1
ATOM 2185 C C . LYS B 1 107 ? -17.603 -4.060 12.691 1.00 14.57 104 LYS B C 1
ATOM 2186 O O . LYS B 1 107 ? -18.746 -4.412 12.930 1.00 13.95 104 LYS B O 1
ATOM 2192 N N . GLN B 1 108 ? -16.754 -4.799 11.939 1.00 14.81 105 GLN B N 1
ATOM 2193 C CA . GLN B 1 108 ? -17.186 -6.155 11.421 1.00 15.88 105 GLN B CA 1
ATOM 2194 C C . GLN B 1 108 ? -17.460 -7.125 12.572 1.00 17.34 105 GLN B C 1
ATOM 2195 O O . GLN B 1 108 ? -18.485 -7.847 12.568 1.00 20.41 105 GLN B O 1
ATOM 2201 N N . LEU B 1 109 ? -16.602 -7.098 13.590 1.00 15.43 106 LEU B N 1
ATOM 2202 C CA . LEU B 1 109 ? -16.772 -8.002 14.758 1.00 17.71 106 LEU B CA 1
ATOM 2203 C C . LEU B 1 109 ? -18.019 -7.668 15.551 1.00 17.68 106 LEU B C 1
ATOM 2204 O O . LEU B 1 109 ? -18.611 -8.543 16.159 1.00 22.55 106 LEU B O 1
ATOM 2209 N N . ARG B 1 110 ? -18.412 -6.400 15.553 1.00 14.91 107 ARG B N 1
ATOM 2210 C CA . ARG B 1 110 ? -19.584 -5.923 16.320 1.00 14.43 107 ARG B CA 1
ATOM 2211 C C . ARG B 1 110 ? -20.863 -6.097 15.553 1.00 18.09 107 ARG B C 1
ATOM 2212 O O . ARG B 1 110 ? -21.919 -6.389 16.147 1.00 19.82 107 ARG B O 1
ATOM 2220 N N . THR B 1 111 ? -20.801 -5.914 14.235 1.00 16.19 108 THR B N 1
ATOM 2221 C CA . THR B 1 111 ? -22.054 -5.778 13.450 1.00 17.67 108 THR B CA 1
ATOM 2222 C C . THR B 1 111 ? -22.406 -6.977 12.554 1.00 15.43 108 THR B C 1
ATOM 2223 O O . THR B 1 111 ? -23.487 -7.059 12.022 1.00 18.23 108 THR B O 1
ATOM 2227 N N . ASP B 1 112 ? -21.469 -7.869 12.344 1.00 13.79 109 ASP B N 1
ATOM 2228 C CA . ASP B 1 112 ? -21.721 -9.116 11.604 1.00 13.38 109 ASP B CA 1
ATOM 2229 C C . ASP B 1 112 ? -21.922 -10.247 12.615 1.00 16.95 109 ASP B C 1
ATOM 2230 O O . ASP B 1 112 ? -20.933 -10.733 13.193 1.00 15.16 109 ASP B O 1
ATOM 2235 N N . PRO B 1 113 ? -23.180 -10.663 12.838 1.00 17.17 110 PRO B N 1
ATOM 2236 C CA . PRO B 1 113 ? -23.446 -11.560 13.990 1.00 19.02 110 PRO B CA 1
ATOM 2237 C C . PRO B 1 11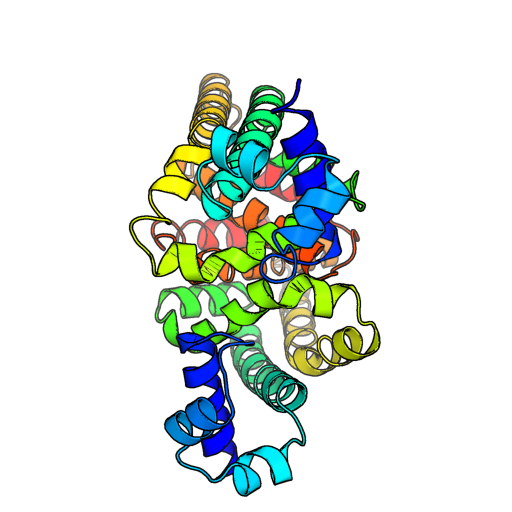3 ? -22.827 -12.940 13.788 1.00 15.87 110 PRO B C 1
ATOM 2238 O O . PRO B 1 113 ? -22.517 -13.625 14.754 1.00 18.55 110 PRO B O 1
ATOM 2242 N N . VAL B 1 114 ? -22.680 -13.346 12.524 1.00 15.13 111 VAL B N 1
ATOM 2243 C CA . VAL B 1 114 ? -22.093 -14.663 12.189 1.00 18.27 111 VAL B CA 1
ATOM 2244 C C . VAL B 1 114 ? -20.607 -14.657 12.538 1.00 15.06 111 VAL B C 1
ATOM 2245 O O . VAL B 1 114 ? -20.086 -15.566 13.204 1.00 13.27 111 VAL B O 1
ATOM 2249 N N . PHE B 1 115 ? -19.934 -13.638 12.049 1.00 14.33 112 PHE B N 1
ATOM 2250 C CA . PHE B 1 115 ? -18.498 -13.442 12.329 1.00 14.40 112 PHE B CA 1
ATOM 2251 C C . PHE B 1 115 ? -18.295 -13.316 13.827 1.00 12.67 112 PHE B C 1
ATOM 2252 O O . PHE B 1 115 ? -17.441 -13.983 14.413 1.00 12.40 112 PHE B O 1
ATOM 2260 N N . ARG B 1 116 ? -19.107 -12.516 14.456 1.00 13.08 113 ARG B N 1
ATOM 2261 C CA . ARG B 1 116 ? -18.941 -12.306 15.863 1.00 13.30 113 ARG B CA 1
ATOM 2262 C C . ARG B 1 116 ? -19.099 -13.620 16.653 1.00 14.26 113 ARG B C 1
ATOM 2263 O O . ARG B 1 116 ? -18.322 -13.908 17.482 1.00 13.40 113 ARG B O 1
ATOM 2271 N N . ALA B 1 117 ? -20.115 -14.402 16.323 1.00 14.20 114 ALA B N 1
ATOM 2272 C CA . ALA B 1 117 ? -20.327 -15.699 17.003 1.00 12.91 114 ALA B CA 1
ATOM 2273 C C . ALA B 1 117 ? -19.108 -16.616 16.812 1.00 14.30 114 ALA B C 1
ATOM 2274 O O . ALA B 1 117 ? -18.676 -17.306 17.748 1.00 15.06 114 ALA B O 1
ATOM 2276 N N . LYS B 1 118 ? -18.547 -16.613 15.591 1.00 14.53 115 LYS B N 1
ATOM 2277 C CA . LYS B 1 118 ? -17.325 -17.414 15.326 1.00 13.93 115 LYS B CA 1
ATOM 2278 C C . LYS B 1 118 ? -16.151 -16.947 16.167 1.00 14.21 115 LYS B C 1
ATOM 2279 O O . LYS B 1 118 ? -15.362 -17.767 16.689 1.00 13.43 115 LYS B O 1
ATOM 2285 N N . TRP B 1 119 ? -16.015 -15.628 16.277 1.00 12.43 116 TRP B N 1
ATOM 2286 C CA A TRP B 1 119 ? -14.918 -15.052 17.036 0.50 12.20 116 TRP B CA 1
ATOM 2287 C CA B TRP B 1 119 ? -14.915 -15.053 17.037 0.50 12.20 116 TRP B CA 1
ATOM 2288 C C . TRP B 1 119 ? -15.035 -15.491 18.505 1.00 15.29 116 TRP B C 1
ATOM 2289 O O . TRP B 1 119 ? -14.085 -15.906 19.105 1.00 14.06 116 TRP B O 1
ATOM 2310 N N . ILE B 1 120 ? -16.231 -15.357 19.056 1.00 12.73 117 ILE B N 1
ATOM 2311 C CA . ILE B 1 120 ? -16.450 -15.705 20.446 1.00 17.43 117 ILE B CA 1
ATOM 2312 C C . ILE B 1 120 ? -16.158 -17.204 20.641 1.00 17.48 117 ILE B C 1
ATOM 2313 O O . ILE B 1 120 ? -15.423 -17.627 21.584 1.00 15.46 117 ILE B O 1
ATOM 2318 N N . ASP B 1 121 ? -16.706 -18.010 19.739 1.00 15.20 118 ASP B N 1
ATOM 2319 C CA . ASP B 1 121 ? -16.487 -19.471 19.787 1.00 15.21 118 ASP B CA 1
ATOM 2320 C C . ASP B 1 121 ? -15.000 -19.834 19.784 1.00 15.59 118 ASP B C 1
ATOM 2321 O O . ASP B 1 121 ? -14.552 -20.699 20.542 1.00 15.62 118 ASP B O 1
ATOM 2326 N N . HIS B 1 122 ? -14.243 -19.193 18.902 1.00 14.57 119 HIS B N 1
ATOM 2327 C CA . HIS B 1 122 ? -12.836 -19.459 18.792 1.00 13.31 119 HIS B CA 1
ATOM 2328 C C . HIS B 1 122 ? -12.003 -19.000 20.006 1.00 14.18 119 HIS B C 1
ATOM 2329 O O . HIS B 1 122 ? -10.808 -19.362 20.160 1.00 16.46 119 HIS B O 1
ATOM 2336 N N . GLN B 1 123 ? -12.631 -18.206 20.909 1.00 13.62 120 GLN B N 1
ATOM 2337 C CA . GLN B 1 123 ? -11.961 -17.766 22.144 1.00 15.42 120 GLN B CA 1
ATOM 2338 C C . GLN B 1 123 ? -12.423 -18.575 23.339 1.00 13.78 120 GLN B C 1
ATOM 2339 O O . GLN B 1 123 ? -11.962 -18.329 24.428 1.00 15.85 120 GLN B O 1
ATOM 2345 N N . SER B 1 124 ? -13.330 -19.536 23.122 1.00 14.60 121 SER B N 1
ATOM 2346 C CA . SER B 1 124 ? -14.014 -20.236 24.240 1.00 13.77 121 SER B CA 1
ATOM 2347 C C . SER B 1 124 ? -13.067 -20.935 25.199 1.00 13.21 121 SER B C 1
ATOM 2348 O O . SER B 1 124 ? -13.325 -20.988 26.403 1.00 15.21 121 SER B O 1
ATOM 2351 N N . VAL B 1 125 ? -11.968 -21.471 24.703 1.00 14.90 122 VAL B N 1
ATOM 2352 C CA . VAL B 1 125 ? -11.038 -22.174 25.576 1.00 12.88 122 VAL B CA 1
ATOM 2353 C C . VAL B 1 125 ? -10.397 -21.204 26.608 1.00 13.48 122 VAL B C 1
ATOM 2354 O O . VAL B 1 125 ? -10.179 -21.516 27.775 1.00 12.98 122 VAL B O 1
ATOM 2358 N N . LEU B 1 126 ? -10.108 -20.011 26.159 1.00 12.83 123 LEU B N 1
ATOM 2359 C CA . LEU B 1 126 ? -9.595 -18.931 27.033 1.00 12.92 123 LEU B CA 1
ATOM 2360 C C . LEU B 1 126 ? -10.642 -18.513 28.060 1.00 10.03 123 LEU B C 1
ATOM 2361 O O . LEU B 1 126 ? -10.340 -18.410 29.220 1.00 11.53 123 LEU B O 1
ATOM 2366 N N . ASP B 1 127 ? -11.868 -18.275 27.618 1.00 14.60 124 ASP B N 1
ATOM 2367 C CA . ASP B 1 127 ? -12.931 -17.853 28.495 1.00 13.62 124 ASP B CA 1
ATOM 2368 C C . ASP B 1 127 ? -13.157 -18.889 29.591 1.00 11.76 124 ASP B C 1
ATOM 2369 O O . ASP B 1 127 ? -13.275 -18.545 30.784 1.00 11.58 124 ASP B O 1
ATOM 2374 N N . GLU B 1 128 ? -13.205 -20.149 29.207 1.00 11.21 125 GLU B N 1
ATOM 2375 C CA A GLU B 1 128 ? -13.403 -21.230 30.207 0.50 11.19 125 GLU B CA 1
ATOM 2376 C CA B GLU B 1 128 ? -13.390 -21.195 30.198 0.50 11.37 125 GLU B CA 1
ATOM 2377 C C . GLU B 1 128 ? -12.208 -21.230 31.171 1.00 10.86 125 GLU B C 1
ATOM 2378 O O . GLU B 1 128 ? -12.415 -21.353 32.342 1.00 12.10 125 GLU B O 1
ATOM 2389 N N . ALA B 1 129 ? -10.969 -21.107 30.691 1.00 10.88 126 ALA B N 1
ATOM 2390 C CA . ALA B 1 129 ? -9.796 -21.108 31.594 1.00 8.97 126 ALA B CA 1
ATOM 2391 C C . ALA B 1 129 ? -9.808 -19.953 32.589 1.00 8.94 126 ALA B C 1
ATOM 2392 O O . ALA B 1 129 ? -9.469 -20.154 33.767 1.00 9.96 126 ALA B O 1
ATOM 2394 N N . VAL B 1 130 ? -10.236 -18.771 32.140 1.00 11.61 127 VAL B N 1
ATOM 2395 C CA . VAL B 1 130 ? -10.366 -17.616 33.066 1.00 11.32 127 VAL B CA 1
ATOM 2396 C C . VAL B 1 130 ? -11.395 -17.943 34.162 1.00 10.48 127 VAL B C 1
ATOM 2397 O O . VAL B 1 130 ? -11.161 -17.725 35.388 1.00 10.84 127 VAL B O 1
ATOM 2401 N N . ARG B 1 131 ? -12.524 -18.495 33.745 1.00 10.83 128 ARG B N 1
ATOM 2402 C CA . ARG B 1 131 ? -13.579 -18.899 34.688 1.00 9.81 128 ARG B CA 1
ATOM 2403 C C . ARG B 1 131 ? -13.112 -19.978 35.684 1.00 7.86 128 ARG B C 1
ATOM 2404 O O . ARG B 1 131 ? -13.458 -19.949 36.874 1.00 9.01 128 ARG B O 1
ATOM 2412 N N . VAL B 1 132 ? -12.370 -20.948 35.206 1.00 9.35 129 VAL B N 1
ATOM 2413 C CA . VAL B 1 132 ? -11.810 -22.002 36.072 1.00 8.19 129 VAL B CA 1
ATOM 2414 C C . VAL B 1 132 ? -10.767 -21.419 37.080 1.00 7.65 129 VAL B C 1
ATOM 2415 O O . VAL B 1 132 ? -10.802 -21.736 38.301 1.00 8.98 129 VAL B O 1
ATOM 2419 N N . ARG B 1 133 ? -9.910 -20.532 36.600 1.00 9.35 130 ARG B N 1
ATOM 2420 C CA . ARG B 1 133 ? -8.906 -19.881 37.434 1.00 9.84 130 ARG B CA 1
ATOM 2421 C C . ARG B 1 133 ? -9.550 -19.008 38.514 1.00 8.53 130 ARG B C 1
ATOM 2422 O O . ARG B 1 133 ? -9.215 -19.098 39.705 1.00 7.86 130 ARG B O 1
ATOM 2430 N N . LEU B 1 134 ? -10.502 -18.194 38.116 1.00 9.99 131 LEU B N 1
ATOM 2431 C CA . LEU B 1 134 ? -11.224 -17.368 39.096 1.00 9.74 131 LEU B CA 1
ATOM 2432 C C . LEU B 1 134 ? -11.984 -18.229 40.097 1.00 9.57 131 LEU B C 1
ATOM 2433 O O . LEU B 1 134 ? -12.068 -17.869 41.290 1.00 11.04 131 LEU B O 1
ATOM 2438 N N . SER B 1 135 ? -12.590 -19.323 39.624 1.00 9.40 132 SER B N 1
ATOM 2439 C CA . SER B 1 135 ? -13.254 -20.257 40.566 1.00 9.38 132 SER B CA 1
ATOM 2440 C C . SER B 1 135 ? -12.281 -20.799 41.618 1.00 9.58 132 SER B C 1
ATOM 2441 O O . SER B 1 135 ? -12.618 -20.889 42.798 1.00 12.01 132 SER B O 1
ATOM 2444 N N . ARG B 1 136 ? -11.115 -21.223 41.158 1.00 11.40 133 ARG B N 1
ATOM 2445 C CA A ARG B 1 136 ? -10.086 -21.749 42.044 0.50 11.63 133 ARG B CA 1
ATOM 2446 C CA B ARG B 1 136 ? -10.075 -21.748 42.033 0.50 12.04 133 ARG B CA 1
ATOM 2447 C C . ARG B 1 136 ? -9.671 -20.673 43.074 1.00 11.22 133 ARG B C 1
ATOM 2448 O O . ARG B 1 136 ? -9.527 -20.961 44.269 1.00 13.32 133 ARG B O 1
ATOM 2463 N N . ASN B 1 137 ? -9.491 -19.431 42.612 1.00 10.22 134 ASN B N 1
ATOM 2464 C CA . ASN B 1 137 ? -9.145 -18.325 43.504 1.00 9.63 134 ASN B CA 1
ATOM 2465 C C . ASN B 1 137 ? -10.201 -18.081 44.567 1.00 10.56 134 ASN B C 1
ATOM 2466 O O . ASN B 1 137 ? -9.889 -17.845 45.750 1.00 11.20 134 ASN B O 1
ATOM 2471 N N . VAL B 1 138 ? -11.454 -18.139 44.150 1.00 11.06 135 VAL B N 1
ATOM 2472 C CA . VAL B 1 138 ? -12.604 -18.000 45.056 1.00 13.50 135 VAL B CA 1
ATOM 2473 C C . VAL B 1 138 ? -12.636 -19.136 46.051 1.00 11.01 135 VAL B C 1
ATOM 2474 O O . VAL B 1 138 ? -12.814 -18.959 47.249 1.00 14.05 135 VAL B O 1
ATOM 2478 N N . ASP B 1 139 ? -12.398 -20.330 45.547 1.00 13.97 136 ASP B N 1
ATOM 2479 C CA . ASP B 1 139 ? -12.381 -21.528 46.427 1.00 13.95 136 ASP B CA 1
ATOM 2480 C C . ASP B 1 139 ? -11.391 -21.428 47.560 1.00 16.41 136 ASP B C 1
ATOM 2481 O O . ASP B 1 139 ? -11.681 -21.856 48.713 1.00 17.41 136 ASP B O 1
ATOM 2486 N N . LYS B 1 140 ? -10.250 -20.835 47.251 1.00 16.14 137 LYS B N 1
ATOM 2487 C CA . LYS B 1 140 ? -9.167 -20.624 48.210 1.00 19.88 137 LYS B CA 1
ATOM 2488 C C . LYS B 1 140 ? -9.314 -19.331 49.011 1.00 18.09 137 LYS B C 1
ATOM 2489 O O . LYS B 1 140 ? -8.449 -19.019 49.840 1.00 19.72 137 LYS B O 1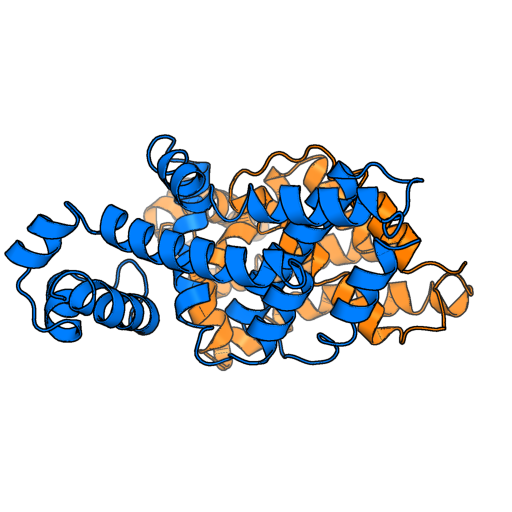
ATOM 2495 N N . GLY B 1 141 ? -10.406 -18.565 48.787 1.00 16.62 138 GLY B N 1
ATOM 2496 C CA . GLY B 1 141 ? -10.682 -17.344 49.584 1.00 18.53 138 GLY B CA 1
ATOM 2497 C C . GLY B 1 141 ? -9.731 -16.178 49.298 1.00 16.77 138 GLY B C 1
ATOM 2498 O O . GLY B 1 141 ? -9.498 -15.312 50.130 1.00 18.54 138 GLY B O 1
ATOM 2499 N N . GLN B 1 142 ? -9.161 -16.181 48.108 1.00 16.50 139 GLN B N 1
ATOM 2500 C CA . GLN B 1 142 ? -8.182 -15.156 47.702 1.00 18.09 139 GLN B CA 1
ATOM 2501 C C . GLN B 1 142 ? -8.774 -13.915 47.059 1.00 15.47 139 GLN B C 1
ATOM 2502 O O . GLN B 1 142 ? -8.093 -12.904 46.949 1.00 19.99 139 GLN B O 1
ATOM 2508 N N . MET B 1 143 ? -9.978 -14.003 46.530 1.00 16.01 140 MET B N 1
ATOM 2509 C CA . MET B 1 143 ? -10.589 -12.871 45.870 1.00 16.64 140 MET B CA 1
ATOM 2510 C C . MET B 1 143 ? -11.410 -12.065 46.871 1.00 16.49 140 MET B C 1
ATOM 2511 O O . MET B 1 143 ? -11.981 -12.592 47.798 1.00 20.10 140 MET B O 1
ATOM 2516 N N . ARG B 1 144 ? -11.532 -10.778 46.613 1.00 19.12 141 ARG B N 1
ATOM 2517 C CA . ARG B 1 144 ? -12.453 -9.982 47.398 1.00 15.99 141 ARG B CA 1
ATOM 2518 C C . ARG B 1 144 ? -13.834 -10.517 47.143 1.00 20.58 141 ARG B C 1
ATOM 2519 O O . ARG B 1 144 ? -14.087 -11.060 46.069 1.00 16.52 141 ARG B O 1
ATOM 2527 N N . THR B 1 145 ? -14.705 -10.396 48.141 1.00 17.59 142 THR B N 1
ATOM 2528 C CA . THR B 1 145 ? -16.039 -10.980 48.056 1.00 19.28 142 THR B CA 1
ATOM 2529 C C . THR B 1 145 ? -17.127 -9.936 48.163 1.00 19.91 142 THR B C 1
ATOM 2530 O O . THR B 1 145 ? -18.299 -10.286 48.128 1.00 22.72 142 THR B O 1
ATOM 2534 N N . ASP B 1 146 ? -16.729 -8.648 48.217 1.00 16.92 143 ASP B N 1
ATOM 2535 C CA . ASP B 1 146 ? -17.694 -7.544 48.241 1.00 17.33 143 ASP B CA 1
ATOM 2536 C C . ASP B 1 146 ? -18.117 -7.077 46.867 1.00 20.40 143 ASP B C 1
ATOM 2537 O O . ASP B 1 146 ? -19.013 -6.247 46.758 1.00 22.76 143 ASP B O 1
ATOM 2542 N N . VAL B 1 147 ? -17.440 -7.613 45.844 1.00 16.79 144 VAL B N 1
ATOM 2543 C CA . VAL B 1 147 ? -17.735 -7.368 44.452 1.00 18.64 144 VAL B CA 1
ATOM 2544 C C . VAL B 1 147 ? -17.967 -8.708 43.795 1.00 16.93 144 VAL B C 1
ATOM 2545 O O . VAL B 1 147 ? -17.112 -9.586 43.930 1.00 19.20 144 VAL B O 1
ATOM 2549 N N . PRO B 1 148 ? -19.055 -8.841 43.012 1.00 16.25 145 PRO B N 1
ATOM 2550 C CA . PRO B 1 148 ? -19.272 -10.118 42.401 1.00 16.32 145 PRO B CA 1
ATOM 2551 C C . PRO B 1 148 ? -18.148 -10.574 41.495 1.00 14.64 145 PRO B C 1
ATOM 2552 O O . PRO B 1 148 ? -17.530 -9.765 40.798 1.00 14.36 145 PRO B O 1
ATOM 2556 N N . ILE B 1 149 ? -17.957 -11.899 41.443 1.00 16.73 146 ILE B N 1
ATOM 2557 C CA . ILE B 1 149 ? -16.815 -12.441 40.714 1.00 12.38 146 ILE B CA 1
ATOM 2558 C C . ILE B 1 149 ? -16.933 -12.095 39.213 1.00 11.65 146 ILE B C 1
ATOM 2559 O O . ILE B 1 149 ? -15.924 -11.876 38.543 1.00 13.41 146 ILE B O 1
ATOM 2564 N N . GLU B 1 150 ? -18.155 -12.039 38.705 1.00 12.94 147 GLU B N 1
ATOM 2565 C CA . GLU B 1 150 ? -18.301 -11.707 37.273 1.00 16.14 147 GLU B CA 1
ATOM 2566 C C . GLU B 1 150 ? -17.898 -10.287 36.957 1.00 12.65 147 GLU B C 1
ATOM 2567 O O . GLU B 1 150 ? -17.436 -10.014 35.863 1.00 12.69 147 GLU B O 1
ATOM 2573 N N . VAL B 1 151 ? -18.089 -9.363 37.890 1.00 13.96 148 VAL B N 1
ATOM 2574 C CA . VAL B 1 151 ? -17.562 -7.978 37.714 1.00 14.25 148 VAL B CA 1
ATOM 2575 C C . VAL B 1 151 ? -16.050 -7.999 37.687 1.00 11.92 148 VAL B C 1
ATOM 2576 O O . VAL B 1 151 ? -15.448 -7.344 36.856 1.00 12.98 148 VAL B O 1
ATOM 2580 N N . LEU B 1 152 ? -15.424 -8.744 38.607 1.00 10.91 149 LEU B N 1
ATOM 2581 C CA . LEU B 1 152 ? -13.948 -8.923 38.602 1.00 11.47 149 LEU B CA 1
ATOM 2582 C C . LEU B 1 152 ? -13.461 -9.511 37.267 1.00 8.41 149 LEU B C 1
ATOM 2583 O O . LEU B 1 152 ? -12.454 -9.081 36.710 1.00 9.97 149 LEU B O 1
ATOM 2588 N N . HIS B 1 153 ? -14.207 -10.512 36.778 1.00 9.92 150 HIS B N 1
ATOM 2589 C CA . HIS B 1 153 ? -13.909 -11.144 35.491 1.00 8.62 150 HIS B CA 1
ATOM 2590 C C . HIS B 1 153 ? -13.906 -10.099 34.353 1.00 10.40 150 HIS B C 1
ATOM 2591 O O . HIS B 1 153 ? -12.911 -9.952 33.621 1.00 10.91 150 HIS B O 1
ATOM 2598 N N . THR B 1 154 ? -14.974 -9.348 34.263 1.00 9.58 151 THR B N 1
ATOM 2599 C CA . THR B 1 154 ? -15.108 -8.323 33.207 1.00 11.85 151 THR B CA 1
ATOM 2600 C C . THR B 1 154 ? -14.028 -7.269 33.340 1.00 8.52 151 THR B C 1
ATOM 2601 O O . THR B 1 154 ? -13.480 -6.809 32.342 1.00 10.95 151 THR B O 1
ATOM 2605 N N . PHE B 1 155 ? -13.748 -6.844 34.556 1.00 9.49 152 PHE B N 1
ATOM 2606 C CA . PHE B 1 155 ? -12.603 -5.889 34.840 1.00 10.69 152 PHE B CA 1
ATOM 2607 C C . PHE B 1 155 ? -11.308 -6.366 34.241 1.00 8.85 152 PHE B C 1
ATOM 2608 O O . PHE B 1 155 ? -10.651 -5.655 33.490 1.00 9.21 152 PHE B O 1
ATOM 2616 N N . LEU B 1 156 ? -10.952 -7.596 34.550 1.00 8.91 153 LEU B N 1
ATOM 2617 C CA . LEU B 1 156 ? -9.692 -8.192 34.087 1.00 7.34 153 LEU B CA 1
ATOM 2618 C C . LEU B 1 156 ? -9.676 -8.268 32.575 1.00 8.73 153 LEU B C 1
ATOM 2619 O O . LEU B 1 156 ? -8.686 -7.957 31.941 1.00 10.50 153 LEU B O 1
ATOM 2624 N N . GLU B 1 157 ? -10.796 -8.617 31.977 1.00 8.46 154 GLU B N 1
ATOM 2625 C CA A GLU B 1 157 ? -10.856 -8.708 30.493 0.50 10.05 154 GLU B CA 1
ATOM 2626 C CA B GLU B 1 157 ? -10.813 -8.635 30.514 0.50 10.46 154 GLU B CA 1
ATOM 2627 C C . GLU B 1 157 ? -10.648 -7.267 29.871 1.00 10.36 154 GLU B C 1
ATOM 2628 O O . GLU B 1 157 ? -10.154 -7.121 28.818 1.00 10.17 154 GLU B O 1
ATOM 2639 N N . THR B 1 158 ? -11.303 -6.315 30.507 1.00 9.04 155 THR B N 1
ATOM 2640 C CA . THR B 1 158 ? -11.225 -4.904 30.010 1.00 10.86 155 THR B CA 1
ATOM 2641 C C . THR B 1 158 ? -9.772 -4.423 30.054 1.00 10.30 155 THR B C 1
ATOM 2642 O O . THR B 1 158 ? -9.289 -3.723 29.143 1.00 9.43 155 THR B O 1
ATOM 2646 N N . VAL B 1 159 ? -9.068 -4.763 31.138 1.00 9.09 156 VAL B N 1
ATOM 2647 C CA . VAL B 1 159 ? -7.649 -4.425 31.235 1.00 10.00 156 VAL B CA 1
ATOM 2648 C C . VAL B 1 159 ? -6.865 -5.060 30.098 1.00 9.15 156 VAL B C 1
ATOM 2649 O O . VAL B 1 159 ? -5.994 -4.425 29.490 1.00 11.47 156 VAL B O 1
ATOM 2653 N N . LEU B 1 160 ? -7.110 -6.354 29.865 1.00 10.24 157 LEU B N 1
ATOM 2654 C CA . LEU B 1 160 ? -6.411 -7.058 28.779 1.00 11.06 157 LEU B CA 1
ATOM 2655 C C . LEU B 1 160 ? -6.716 -6.326 27.431 1.00 12.84 157 LEU B C 1
ATOM 2656 O O . LEU B 1 160 ? -5.802 -6.109 26.637 1.00 11.79 157 LEU B O 1
ATOM 2661 N N . ASP B 1 161 ? -7.981 -5.969 27.182 1.00 10.65 158 ASP B N 1
ATOM 2662 C CA . ASP B 1 161 ? -8.357 -5.225 25.968 1.00 11.32 158 ASP B CA 1
ATOM 2663 C C . ASP B 1 161 ? -7.562 -3.908 25.866 1.00 10.99 158 ASP B C 1
ATOM 2664 O O . ASP B 1 161 ? -7.103 -3.513 24.800 1.00 10.73 158 ASP B O 1
ATOM 2669 N N . GLY B 1 162 ? -7.363 -3.271 27.007 1.00 11.03 159 GLY B N 1
ATOM 2670 C CA . GLY B 1 162 ? -6.538 -2.034 27.114 1.00 11.63 159 GLY B CA 1
ATOM 2671 C C . GLY B 1 162 ? -5.090 -2.233 26.761 1.00 9.20 159 GLY B C 1
ATOM 2672 O O . GLY B 1 162 ? -4.470 -1.420 26.093 1.00 10.09 159 GLY B O 1
ATOM 2673 N N . PHE B 1 163 ? -4.544 -3.340 27.236 1.00 10.29 160 PHE B N 1
ATOM 2674 C CA . PHE B 1 163 ? -3.161 -3.689 26.957 1.00 13.20 160 PHE B CA 1
ATOM 2675 C C . PHE B 1 163 ? -2.945 -3.914 25.432 1.00 12.88 160 PHE B C 1
ATOM 2676 O O . PHE B 1 163 ? -1.992 -3.415 24.823 1.00 12.66 160 PHE B O 1
ATOM 2684 N N . ILE B 1 164 ? -3.886 -4.613 24.824 1.00 11.44 161 ILE B N 1
ATOM 2685 C CA . ILE B 1 164 ? -3.792 -4.927 23.384 1.00 11.72 161 ILE B CA 1
ATOM 2686 C C . ILE B 1 164 ? -3.823 -3.599 22.624 1.00 11.60 161 ILE B C 1
ATOM 2687 O O . ILE B 1 164 ? -3.068 -3.378 21.700 1.00 13.06 161 ILE B O 1
ATOM 2692 N N . SER B 1 165 ? -4.719 -2.709 23.037 1.00 11.90 162 SER B N 1
ATOM 2693 C CA A SER B 1 165 ? -4.821 -1.386 22.372 0.50 10.97 162 SER B CA 1
ATOM 2694 C CA B SER B 1 165 ? -4.771 -1.414 22.354 0.50 10.97 162 SER B CA 1
ATOM 2695 C C . SER B 1 165 ? -3.523 -0.550 22.480 1.00 11.75 162 SER B C 1
ATOM 2696 O O . SER B 1 165 ? -3.018 0.048 21.527 1.00 13.69 162 SER B O 1
ATOM 2701 N N . ARG B 1 166 ? -3.033 -0.461 23.713 1.00 12.73 163 ARG B N 1
ATOM 2702 C CA . ARG B 1 166 ? -1.808 0.310 23.967 1.00 16.32 163 ARG B CA 1
ATOM 2703 C C . ARG B 1 166 ? -0.624 -0.215 23.192 1.00 16.96 163 ARG B C 1
ATOM 2704 O O . ARG B 1 166 ? 0.138 0.537 22.588 1.00 19.66 163 ARG B O 1
ATOM 2712 N N . LEU B 1 167 ? -0.448 -1.513 23.169 1.00 17.74 164 LEU B N 1
ATOM 2713 C CA . LEU B 1 167 ? 0.667 -2.074 22.464 1.00 20.98 164 LEU B CA 1
ATOM 2714 C C . LEU B 1 167 ? 0.440 -1.890 20.935 1.00 21.91 164 LEU B C 1
ATOM 2715 O O . LEU B 1 167 ? 1.367 -1.643 20.164 1.00 22.14 164 LEU B O 1
ATOM 2720 N N . ALA B 1 168 ? -0.795 -1.977 20.484 1.00 19.44 165 ALA B N 1
ATOM 2721 C CA . ALA B 1 168 ? -1.099 -1.786 19.041 1.00 18.88 165 ALA B CA 1
ATOM 2722 C C . ALA B 1 168 ? -0.717 -0.401 18.553 1.00 18.70 165 ALA B C 1
ATOM 2723 O O . ALA B 1 168 ? -0.375 -0.243 17.391 1.00 25.91 165 ALA B O 1
ATOM 2725 N N . THR B 1 169 ? -0.805 0.596 19.428 1.00 17.81 166 THR B N 1
ATOM 2726 C CA . THR B 1 169 ? -0.621 1.999 19.057 1.00 18.20 166 THR B CA 1
ATOM 2727 C C . THR B 1 169 ? 0.731 2.517 19.398 1.00 19.56 166 THR B C 1
ATOM 2728 O O . THR B 1 169 ? 1.017 3.717 19.187 1.00 24.11 166 THR B O 1
ATOM 2732 N N . GLY B 1 170 ? 1.565 1.632 19.917 1.00 22.14 167 GLY B N 1
ATOM 2733 C CA . GLY B 1 170 ? 2.934 1.979 20.278 1.00 23.64 167 GLY B CA 1
ATOM 2734 C C . GLY B 1 170 ? 3.094 2.829 21.521 1.00 23.04 167 GLY B C 1
ATOM 2735 O O . GLY B 1 170 ? 4.002 3.635 21.607 1.00 23.53 167 GLY B O 1
ATOM 2736 N N . ALA B 1 171 ? 2.201 2.660 22.476 1.00 24.54 168 ALA B N 1
ATOM 2737 C CA . ALA B 1 171 ? 2.315 3.257 23.760 1.00 27.59 168 ALA B CA 1
ATOM 2738 C C . ALA B 1 171 ? 3.547 2.687 24.442 1.00 29.10 168 ALA B C 1
ATOM 2739 O O . ALA B 1 171 ? 3.950 1.549 24.190 1.00 26.75 168 ALA B O 1
ATOM 2741 N N . SER B 1 172 ? 4.158 3.488 25.295 1.00 35.73 169 SER B N 1
ATOM 2742 C CA A SER B 1 172 ? 5.280 2.959 26.098 0.50 32.59 169 SER B CA 1
ATOM 2743 C CA B SER B 1 172 ? 5.239 2.937 26.086 0.50 32.44 169 SER B CA 1
ATOM 2744 C C . SER B 1 172 ? 4.668 1.932 27.040 1.00 31.52 169 SER B C 1
ATOM 2745 O O . SER B 1 172 ? 3.514 2.060 27.466 1.00 33.93 169 SER B O 1
ATOM 2750 N N . THR B 1 173 ? 5.462 0.946 27.393 1.00 32.74 170 THR B N 1
ATOM 2751 C CA . THR B 1 173 ? 5.015 -0.009 28.357 1.00 31.90 170 THR B CA 1
ATOM 2752 C C . THR B 1 173 ? 5.422 0.423 29.785 1.00 39.91 170 THR B C 1
ATOM 2753 O O . THR B 1 173 ? 5.242 -0.329 30.739 1.00 32.62 170 THR B O 1
ATOM 2757 N N . GLU B 1 174 ? 5.934 1.650 29.940 1.00 29.52 171 GLU B N 1
ATOM 2758 C CA . GLU B 1 174 ? 6.429 2.040 31.250 1.00 32.98 171 GLU B CA 1
ATOM 2759 C C . GLU B 1 174 ? 5.373 2.322 32.266 1.00 30.77 171 GLU B C 1
ATOM 2760 O O . GLU B 1 174 ? 4.385 2.975 32.010 1.00 31.49 171 GLU B O 1
ATOM 2766 N N . GLY B 1 175 ? 5.575 1.749 33.439 1.00 28.73 172 GLY B N 1
ATOM 2767 C CA . GLY B 1 175 ? 4.538 1.802 34.476 1.00 28.90 172 GLY B CA 1
ATOM 2768 C C . GLY B 1 175 ? 3.542 0.668 34.368 1.00 22.69 172 GLY B C 1
ATOM 2769 O O . GLY B 1 175 ? 2.775 0.458 35.267 1.00 20.99 172 GLY B O 1
ATOM 2770 N N . LEU B 1 176 ? 3.527 -0.081 33.259 1.00 18.81 173 LEU B N 1
ATOM 2771 C CA . LEU B 1 176 ? 2.472 -1.071 33.111 1.00 16.61 173 LEU B CA 1
ATOM 2772 C C . LEU B 1 176 ? 2.620 -2.282 34.051 1.00 14.10 173 LEU B C 1
ATOM 2773 O O . LEU B 1 176 ? 1.649 -2.887 34.393 1.00 15.06 173 LEU B O 1
ATOM 2778 N N . SER B 1 177 ? 3.848 -2.649 34.419 1.00 14.84 174 SER B N 1
ATOM 2779 C CA . SER B 1 177 ? 4.033 -3.712 35.412 1.00 15.29 174 SER B CA 1
ATOM 2780 C C . SER B 1 177 ? 3.421 -3.306 36.739 1.00 13.86 174 SER B C 1
ATOM 2781 O O . SER B 1 177 ? 2.746 -4.088 37.394 1.00 13.39 174 SER B O 1
ATOM 2784 N N . GLU B 1 178 ? 3.615 -2.037 37.104 1.00 15.46 175 GLU B N 1
ATOM 2785 C CA A GLU B 1 178 ? 3.037 -1.494 38.326 0.50 13.11 175 GLU B CA 1
ATOM 2786 C CA B GLU B 1 178 ? 3.049 -1.487 38.312 0.50 13.05 175 GLU B CA 1
ATOM 2787 C C . GLU B 1 178 ? 1.515 -1.378 38.215 1.00 14.83 175 GLU B C 1
ATOM 2788 O O . GLU B 1 178 ? 0.789 -1.605 39.189 1.00 14.57 175 GLU B O 1
ATOM 2799 N N . VAL B 1 179 ? 1.017 -1.074 37.015 1.00 12.43 176 VAL B N 1
ATOM 2800 C CA . VAL B 1 179 ? -0.412 -1.112 36.763 1.00 13.06 176 VAL B CA 1
ATOM 2801 C C . VAL B 1 179 ? -0.948 -2.547 37.000 1.00 12.80 176 VAL B C 1
ATOM 2802 O O . VAL B 1 179 ? -1.971 -2.718 37.615 1.00 11.96 176 VAL B O 1
ATOM 2806 N N . LEU B 1 180 ? -0.236 -3.546 36.507 1.00 11.72 177 LEU B N 1
ATOM 2807 C CA . LEU B 1 180 ? -0.670 -4.946 36.742 1.00 9.93 177 LEU B CA 1
ATOM 2808 C C . LEU B 1 180 ? -0.666 -5.309 38.242 1.00 10.61 177 LEU B C 1
ATOM 2809 O O . LEU B 1 180 ? -1.540 -5.987 38.682 1.00 12.37 177 LEU B O 1
ATOM 2814 N N . ASP B 1 181 ? 0.292 -4.776 38.995 1.00 12.96 178 ASP B N 1
ATOM 2815 C CA . ASP B 1 181 ? 0.312 -4.995 40.442 1.00 12.90 178 ASP B CA 1
ATOM 2816 C C . ASP B 1 181 ? -0.963 -4.440 41.045 1.00 13.35 178 ASP B C 1
ATOM 2817 O O . ASP B 1 181 ? -1.579 -5.051 41.908 1.00 13.75 178 ASP B O 1
ATOM 2822 N N . LEU B 1 182 ? -1.340 -3.243 40.602 1.00 12.10 179 LEU B N 1
ATOM 2823 C CA . LEU B 1 182 ? -2.511 -2.581 41.115 1.00 11.47 179 LEU B CA 1
ATOM 2824 C C . LEU B 1 182 ? -3.795 -3.380 40.749 1.00 11.83 179 LEU B C 1
ATOM 2825 O O . LEU B 1 182 ? -4.697 -3.530 41.567 1.00 13.20 179 LEU B O 1
ATOM 2830 N N . VAL B 1 183 ? -3.849 -3.867 39.506 1.00 12.45 180 VAL B N 1
ATOM 2831 C CA . VAL B 1 183 ? -4.975 -4.673 39.032 1.00 12.61 180 VAL B CA 1
ATOM 2832 C C . VAL B 1 183 ? -5.131 -5.916 39.868 1.00 11.73 180 VAL B C 1
ATOM 2833 O O . VAL B 1 183 ? -6.246 -6.288 40.291 1.00 12.63 180 VAL B O 1
ATOM 2837 N N . GLU B 1 184 ? -4.008 -6.580 40.122 1.00 13.47 181 GLU B N 1
ATOM 2838 C CA . GLU B 1 184 ? -4.003 -7.803 40.915 1.00 14.57 181 GLU B CA 1
ATOM 2839 C C . GLU B 1 184 ? -4.426 -7.534 42.355 1.00 16.39 181 GLU B C 1
ATOM 2840 O O . GLU B 1 184 ? -5.150 -8.327 42.957 1.00 15.71 181 GLU B O 1
ATOM 2846 N N . GLY B 1 185 ? -3.972 -6.411 42.903 1.00 16.58 182 GLY B N 1
ATOM 2847 C CA . GLY B 1 185 ? -4.298 -6.048 44.268 1.00 14.88 182 GLY B CA 1
ATOM 2848 C C . GLY B 1 185 ? -5.777 -5.749 44.407 1.00 17.19 182 GLY B C 1
ATOM 2849 O O . GLY B 1 185 ? -6.399 -6.088 45.414 1.00 21.36 182 GLY B O 1
ATOM 2850 N N . THR B 1 186 ? -6.338 -5.106 43.390 1.00 14.44 183 THR B N 1
ATOM 2851 C CA . THR B 1 186 ? -7.739 -4.704 43.412 1.00 16.18 183 THR B CA 1
ATOM 2852 C C . THR B 1 186 ? -8.717 -5.876 43.510 1.00 17.13 183 THR B C 1
ATOM 2853 O O . THR B 1 186 ? -9.716 -5.787 44.224 1.00 21.64 183 THR B O 1
ATOM 2857 N N . VAL B 1 187 ? -8.448 -6.968 42.797 1.00 15.09 184 VAL B N 1
ATOM 2858 C CA . VAL B 1 187 ? -9.399 -8.090 42.783 1.00 13.40 184 VAL B CA 1
ATOM 2859 C C . VAL B 1 187 ? -9.212 -9.006 44.008 1.00 14.52 184 VAL B C 1
ATOM 2860 O O . VAL B 1 187 ? -10.068 -9.834 44.268 1.00 12.52 184 VAL B O 1
ATOM 2864 N N . ARG B 1 188 ? -8.082 -8.838 44.723 1.00 17.89 185 ARG B N 1
ATOM 2865 C CA . ARG B 1 188 ? -7.789 -9.589 45.956 1.00 19.62 185 ARG B CA 1
ATOM 2866 C C . ARG B 1 188 ? -8.470 -9.068 47.179 1.00 26.37 185 ARG B C 1
ATOM 2867 O O . ARG B 1 188 ? -8.922 -7.917 47.243 1.00 22.29 185 ARG B O 1
ATOM 2875 N N . LYS B 1 189 ? -8.556 -9.925 48.191 1.00 27.52 186 LYS B N 1
ATOM 2876 C CA . LYS B 1 189 ? -9.191 -9.561 49.452 1.00 35.36 186 LYS B CA 1
ATOM 2877 C C . LYS B 1 189 ? -8.370 -8.518 50.202 1.00 29.03 186 LYS B C 1
ATOM 2878 O O . LYS B 1 189 ? -7.185 -8.331 49.927 1.00 43.83 186 LYS B O 1
ATOM 2884 N N . ARG B 1 190 ? -9.008 -7.840 51.151 1.00 52.98 187 ARG B N 1
ATOM 2885 C CA . ARG B 1 190 ? -8.339 -6.815 51.942 1.00 45.62 187 ARG B CA 1
ATOM 2886 C C . ARG B 1 190 ? -8.590 -7.017 53.433 1.00 58.66 187 ARG B C 1
ATOM 2887 O O . ARG B 1 190 ? -8.367 -8.103 53.968 1.00 56.66 187 ARG B O 1
#